Protein AF-A0A7W0Y615-F1 (afdb_monomer_lite)

Sequence (241 aa):
MALRLGGLGDLDPEAVPLPNGTEVTTRVDRLIDGTSEGELRLQGATGRVAKLEADRVEVVFLDGKRATYLRSEVTPRKLGVVRYAYRRAAAWEQLRPCVVIDTVVGSRAWGVSDVGSDEDRRGVFVLPTAWTTGLVDPPLDLNSLDGSQSYWEIGKAVRQALRADPNTLEMLFASPEVVDPMGAELIAMREGFLSQEIYGAFGRYALSQLDRLEHNQRLAEHRVTIIDWLRVDPSLELDAA

Radius of gyration: 22.17 Å; chains: 1; bounding box: 61×61×56 Å

pLDDT: mean 84.89, std 13.65, range [34.88, 98.56]

Structure (mmCIF, N/CA/C/O backbone):
data_AF-A0A7W0Y615-F1
#
_entry.id   AF-A0A7W0Y615-F1
#
loop_
_atom_site.group_PDB
_atom_site.id
_atom_site.type_symbol
_atom_site.label_atom_id
_atom_site.label_alt_id
_atom_site.label_comp_id
_atom_site.label_asym_id
_atom_site.label_entity_id
_atom_site.label_seq_id
_atom_site.pdbx_PDB_ins_code
_atom_site.Cartn_x
_atom_site.Cartn_y
_atom_site.Cartn_z
_atom_site.occupancy
_atom_site.B_iso_or_equiv
_atom_site.auth_seq_id
_atom_site.auth_comp_id
_atom_site.auth_asym_id
_atom_site.auth_atom_id
_atom_site.pdbx_PDB_model_num
ATOM 1 N N . MET A 1 1 ? 8.019 -39.290 -19.024 1.00 34.88 1 MET A N 1
ATOM 2 C CA . MET A 1 1 ? 7.018 -38.573 -19.842 1.00 34.88 1 MET A CA 1
ATOM 3 C C . MET A 1 1 ? 6.626 -37.322 -19.068 1.00 34.88 1 MET A C 1
ATOM 5 O O . MET A 1 1 ? 5.884 -37.412 -18.101 1.00 34.88 1 MET A O 1
ATOM 9 N N . ALA A 1 2 ? 7.285 -36.198 -19.360 1.00 35.53 2 ALA A N 1
ATOM 10 C CA . ALA A 1 2 ? 7.145 -34.971 -18.584 1.00 35.53 2 ALA A CA 1
ATOM 11 C C . ALA A 1 2 ? 5.774 -34.345 -18.858 1.00 35.53 2 ALA A C 1
ATOM 13 O O . ALA A 1 2 ? 5.538 -33.829 -19.949 1.00 35.53 2 ALA A O 1
ATOM 14 N N . LEU A 1 3 ? 4.885 -34.382 -17.867 1.00 41.12 3 LEU A N 1
ATOM 15 C CA . LEU A 1 3 ? 3.718 -33.508 -17.808 1.00 41.12 3 LEU A CA 1
ATOM 16 C C . LEU A 1 3 ? 4.225 -32.067 -17.663 1.00 41.12 3 LEU A C 1
ATOM 18 O O . LEU A 1 3 ? 4.279 -31.512 -16.568 1.00 41.12 3 LEU A O 1
ATOM 22 N N . ARG A 1 4 ? 4.629 -31.448 -18.778 1.00 43.62 4 ARG A N 1
ATOM 23 C CA . ARG A 1 4 ? 4.598 -29.992 -18.891 1.00 43.62 4 ARG A CA 1
ATOM 24 C C . ARG A 1 4 ? 3.121 -29.616 -18.905 1.00 43.62 4 ARG A C 1
ATOM 26 O O . ARG A 1 4 ? 2.514 -29.514 -19.964 1.00 43.62 4 ARG A O 1
ATOM 33 N N . LEU A 1 5 ? 2.536 -29.480 -17.717 1.00 44.62 5 LEU A N 1
ATOM 34 C CA . LEU A 1 5 ? 1.292 -28.746 -17.535 1.00 44.62 5 LEU A CA 1
ATOM 35 C C . LEU A 1 5 ? 1.556 -27.345 -18.089 1.00 44.62 5 LEU A C 1
ATOM 37 O O . LEU A 1 5 ? 2.258 -26.547 -17.467 1.00 44.62 5 LEU A O 1
ATOM 41 N N . GLY A 1 6 ? 1.079 -27.090 -19.306 1.00 45.03 6 GLY A N 1
ATOM 42 C CA . GLY A 1 6 ? 1.158 -25.805 -19.989 1.00 45.03 6 GLY A CA 1
ATOM 43 C C . GLY A 1 6 ? 0.269 -24.774 -19.304 1.00 45.03 6 GLY A C 1
ATOM 44 O O . GLY A 1 6 ? -0.661 -24.271 -19.913 1.00 45.03 6 GLY A O 1
ATOM 45 N N . GLY A 1 7 ? 0.527 -24.463 -18.033 1.00 43.38 7 GLY A N 1
ATOM 46 C CA . GLY A 1 7 ? -0.302 -23.570 -17.216 1.00 43.38 7 GLY A CA 1
ATOM 47 C C . GLY A 1 7 ? -0.199 -22.088 -17.596 1.00 43.38 7 GLY A C 1
ATOM 48 O O . GLY A 1 7 ? -0.279 -21.238 -16.709 1.00 43.38 7 GLY A O 1
ATOM 49 N N . LEU A 1 8 ? 0.113 -21.783 -18.859 1.00 51.69 8 LEU A N 1
ATOM 50 C CA . LEU A 1 8 ? 0.538 -20.466 -19.336 1.00 51.69 8 LEU A CA 1
ATOM 51 C C . LEU A 1 8 ? 0.172 -20.157 -20.799 1.00 51.69 8 LEU A C 1
ATOM 53 O O . LEU A 1 8 ? 0.541 -19.087 -21.264 1.00 51.69 8 LEU A O 1
ATOM 57 N N . GLY A 1 9 ? -0.535 -21.034 -21.521 1.00 51.69 9 GLY A N 1
ATOM 58 C CA . GLY A 1 9 ? -1.043 -20.687 -22.860 1.00 51.69 9 GLY A CA 1
ATOM 59 C C . GLY A 1 9 ? -2.120 -19.593 -22.836 1.00 51.69 9 GLY A C 1
ATOM 60 O O . GLY A 1 9 ? -2.323 -18.915 -23.835 1.00 51.69 9 GLY A O 1
ATOM 61 N N . ASP A 1 10 ? -2.757 -19.398 -21.677 1.00 55.66 10 ASP A N 1
ATOM 62 C CA . ASP A 1 10 ? -3.995 -18.621 -21.551 1.00 55.66 10 ASP A CA 1
ATOM 63 C C . ASP A 1 10 ? -3.781 -17.197 -21.004 1.00 55.66 10 ASP A C 1
ATOM 65 O O . ASP A 1 10 ? -4.729 -16.422 -20.904 1.00 55.66 10 ASP A O 1
ATOM 69 N N . LEU A 1 11 ? -2.553 -16.843 -20.600 1.00 53.88 11 LEU A N 1
ATOM 70 C CA . LEU A 1 11 ? -2.236 -15.506 -20.092 1.00 53.88 11 LEU A CA 1
ATOM 71 C C . LEU A 1 11 ? -1.574 -14.691 -21.194 1.00 53.88 11 LEU A C 1
ATOM 73 O O . LEU A 1 11 ? -0.386 -14.869 -21.455 1.00 53.88 11 LEU A O 1
ATOM 77 N N . ASP A 1 12 ? -2.338 -13.781 -21.791 1.00 65.62 12 ASP A N 1
ATOM 78 C CA . ASP A 1 12 ? -1.808 -12.786 -22.717 1.00 65.62 12 ASP A CA 1
ATOM 79 C C . ASP A 1 12 ? -0.866 -11.822 -21.963 1.00 65.62 12 ASP A C 1
ATOM 81 O O . ASP A 1 12 ? -1.323 -11.050 -21.108 1.00 65.62 12 ASP A O 1
ATOM 85 N N . PRO A 1 13 ? 0.452 -11.842 -22.243 1.00 61.41 13 PRO A N 1
ATOM 86 C CA . PRO A 1 13 ? 1.410 -10.945 -21.611 1.00 61.41 13 PRO A CA 1
ATOM 87 C C . PRO A 1 13 ? 1.148 -9.473 -21.923 1.00 61.41 13 PRO A C 1
ATOM 89 O O . PRO A 1 13 ? 1.678 -8.630 -21.203 1.00 61.41 13 PRO A O 1
ATOM 92 N N . GLU A 1 14 ? 0.379 -9.151 -22.966 1.00 65.06 14 GLU A N 1
ATOM 93 C CA . GLU A 1 14 ? 0.027 -7.788 -23.379 1.00 65.06 14 GLU A CA 1
ATOM 94 C C . GLU A 1 14 ? -1.204 -7.264 -22.621 1.00 65.06 14 GLU A C 1
ATOM 96 O O . GLU A 1 14 ? -1.271 -6.072 -22.321 1.00 65.06 14 GLU A O 1
ATOM 101 N N . ALA A 1 15 ? -2.098 -8.155 -22.179 1.00 64.50 15 ALA A N 1
ATOM 102 C CA . ALA A 1 15 ? -3.275 -7.822 -21.371 1.00 64.50 15 ALA A CA 1
ATOM 103 C C . ALA A 1 15 ? -2.965 -7.579 -19.880 1.00 64.50 15 ALA A C 1
ATOM 105 O O . ALA A 1 15 ? -3.837 -7.159 -19.118 1.00 64.50 15 ALA A O 1
ATOM 106 N N . VAL A 1 16 ? -1.739 -7.862 -19.422 1.00 68.00 16 VAL A N 1
ATOM 107 C CA . VAL A 1 16 ? -1.401 -7.718 -17.999 1.00 68.00 16 VAL A CA 1
ATOM 108 C C . VAL A 1 16 ? -1.143 -6.248 -17.645 1.00 68.00 16 VAL A C 1
ATOM 110 O O . VAL A 1 16 ? -0.289 -5.618 -18.268 1.00 68.00 16 VAL A O 1
ATOM 113 N N . PRO A 1 17 ? -1.804 -5.672 -16.632 1.00 73.44 17 PRO A N 1
ATOM 114 C CA . PRO A 1 17 ? -1.471 -4.326 -16.178 1.00 73.44 17 PRO A CA 1
ATOM 115 C C . PRO A 1 17 ? -0.030 -4.269 -15.661 1.00 73.44 17 PRO A C 1
ATOM 117 O O . PRO A 1 17 ? 0.480 -5.240 -15.098 1.00 73.44 17 PRO A O 1
ATOM 120 N N . LEU A 1 18 ? 0.636 -3.131 -15.856 1.00 80.06 18 LEU A N 1
ATOM 121 C CA . LEU A 1 18 ? 2.023 -2.923 -15.442 1.00 80.06 18 LEU A CA 1
ATOM 122 C C . LEU A 1 18 ? 2.080 -1.932 -14.275 1.00 80.06 18 LEU A C 1
ATOM 124 O O . LEU A 1 18 ? 2.090 -0.727 -14.515 1.00 80.06 18 LEU A O 1
ATOM 128 N N . PRO A 1 19 ? 2.113 -2.411 -13.017 1.00 74.50 19 PRO A N 1
ATOM 129 C CA . PRO A 1 19 ? 2.331 -1.553 -11.862 1.00 74.50 19 PRO A CA 1
ATOM 130 C C . PRO A 1 19 ? 3.570 -0.685 -11.983 1.00 74.50 19 PRO A C 1
ATOM 132 O O . PRO A 1 19 ? 4.580 -1.124 -12.545 1.00 74.50 19 PRO A O 1
ATOM 135 N N . ASN A 1 20 ? 3.519 0.503 -11.384 1.00 81.88 20 ASN A N 1
ATOM 136 C CA . ASN A 1 20 ? 4.705 1.332 -11.234 1.00 81.88 20 ASN A CA 1
ATOM 137 C C . ASN A 1 20 ? 5.809 0.519 -10.534 1.00 81.88 20 ASN A C 1
ATOM 139 O O . ASN A 1 20 ? 5.565 -0.239 -9.594 1.00 81.88 20 ASN A O 1
ATOM 143 N N . GLY A 1 21 ? 7.029 0.615 -11.054 1.00 77.19 21 GLY A N 1
ATOM 144 C CA . GLY A 1 21 ? 8.185 -0.178 -10.643 1.00 77.19 21 GLY A CA 1
ATOM 145 C C . GLY A 1 21 ? 8.335 -1.533 -11.346 1.00 77.19 21 GLY A C 1
ATOM 146 O O . GLY A 1 21 ? 9.381 -2.166 -11.185 1.00 77.19 21 GLY A O 1
ATOM 147 N N . THR A 1 22 ? 7.360 -1.982 -12.149 1.00 84.12 22 THR A N 1
ATOM 148 C CA . THR A 1 22 ? 7.465 -3.251 -12.893 1.00 84.12 22 THR A CA 1
ATOM 149 C C . THR A 1 22 ? 8.640 -3.203 -13.862 1.00 84.12 22 THR A C 1
ATOM 151 O O . THR A 1 22 ? 8.724 -2.312 -14.704 1.00 84.12 22 THR A O 1
ATOM 154 N N . GLU A 1 23 ? 9.545 -4.177 -13.762 1.00 88.50 23 GLU A N 1
ATOM 155 C CA . GLU A 1 23 ? 10.649 -4.317 -14.710 1.00 88.50 23 GLU A CA 1
ATOM 156 C C . GLU A 1 23 ? 10.145 -4.868 -16.042 1.00 88.50 23 GLU A C 1
ATOM 158 O O . GLU A 1 23 ? 9.530 -5.940 -16.093 1.00 88.50 23 GLU A O 1
ATOM 163 N N . VAL A 1 24 ? 10.445 -4.146 -17.117 1.00 91.00 24 VAL A N 1
ATOM 164 C CA . VAL A 1 24 ? 10.009 -4.453 -18.479 1.00 91.00 24 VAL A CA 1
ATOM 165 C C . VAL A 1 24 ? 11.180 -4.434 -19.452 1.00 91.00 24 VAL A C 1
ATOM 167 O O . VAL A 1 24 ? 12.185 -3.761 -19.228 1.00 91.00 24 VAL A O 1
ATOM 170 N N . THR A 1 25 ? 11.018 -5.160 -20.549 1.00 92.44 25 THR A N 1
ATOM 171 C CA . THR A 1 25 ? 11.902 -5.172 -21.710 1.00 92.44 25 THR A CA 1
ATOM 172 C C . THR A 1 25 ? 11.158 -4.578 -22.905 1.00 92.44 25 THR A C 1
ATOM 174 O O . THR A 1 25 ? 10.005 -4.941 -23.157 1.00 92.44 25 THR A O 1
ATOM 177 N N . THR A 1 26 ? 11.796 -3.658 -23.626 1.00 93.69 26 THR A N 1
ATOM 178 C CA . THR A 1 26 ? 11.243 -3.026 -24.831 1.00 93.69 26 THR A CA 1
ATOM 179 C C . THR A 1 26 ? 11.243 -4.014 -25.995 1.00 93.69 26 THR A C 1
ATOM 181 O O . THR A 1 26 ? 12.147 -4.838 -26.130 1.00 93.69 26 THR A O 1
ATOM 184 N N . ARG A 1 27 ? 10.219 -3.955 -26.846 1.00 92.06 27 ARG A N 1
ATOM 185 C CA . ARG A 1 27 ? 10.070 -4.820 -28.030 1.00 92.06 27 ARG A CA 1
ATOM 186 C C . ARG A 1 27 ? 10.316 -4.091 -29.345 1.00 92.06 27 ARG A C 1
ATOM 188 O O . ARG A 1 27 ? 10.311 -4.723 -30.391 1.00 92.06 27 ARG A O 1
ATOM 195 N N . VAL A 1 28 ? 10.470 -2.774 -29.287 1.00 92.56 28 VAL A N 1
ATOM 196 C CA . VAL A 1 28 ? 10.663 -1.900 -30.443 1.00 92.56 28 VAL A CA 1
ATOM 197 C C . VAL A 1 28 ? 11.705 -0.847 -30.110 1.00 92.56 28 VAL A C 1
ATOM 199 O O . VAL A 1 28 ? 11.925 -0.531 -28.935 1.00 92.56 28 VAL A O 1
ATOM 202 N N . ASP A 1 29 ? 12.308 -0.290 -31.151 1.00 92.50 29 ASP A N 1
ATOM 203 C CA . ASP A 1 29 ? 13.185 0.861 -31.016 1.00 92.50 29 ASP A CA 1
ATOM 204 C C . ASP A 1 29 ? 12.348 2.129 -30.754 1.00 92.50 29 ASP A C 1
ATOM 206 O O . ASP A 1 29 ? 11.267 2.307 -31.326 1.00 92.50 29 ASP A O 1
ATOM 210 N N . ARG A 1 30 ? 12.828 3.028 -29.890 1.00 91.44 30 ARG A N 1
ATOM 211 C CA . ARG A 1 30 ? 12.123 4.265 -29.516 1.00 91.44 30 ARG A CA 1
ATOM 212 C C . ARG A 1 30 ? 13.101 5.400 -29.269 1.00 91.44 30 ARG A C 1
ATOM 214 O O . ARG A 1 30 ? 14.115 5.215 -28.604 1.00 91.44 30 ARG A O 1
ATOM 221 N N . LEU A 1 31 ? 12.777 6.586 -29.769 1.00 87.25 31 LEU A N 1
ATOM 222 C CA . LEU A 1 31 ? 13.522 7.802 -29.454 1.00 87.25 31 LEU A CA 1
ATOM 223 C C . LEU A 1 31 ? 13.172 8.287 -28.041 1.00 87.25 31 LEU A C 1
ATOM 225 O O . LEU A 1 31 ? 12.010 8.244 -27.643 1.00 87.25 31 LEU A O 1
ATOM 229 N N . ILE A 1 32 ? 14.178 8.731 -27.291 1.00 83.94 32 ILE A N 1
ATOM 230 C CA . ILE A 1 32 ? 14.007 9.307 -25.953 1.00 83.94 32 ILE A CA 1
ATOM 231 C C . ILE A 1 32 ? 13.551 10.767 -26.065 1.00 83.94 32 ILE A C 1
ATOM 233 O O . ILE A 1 32 ? 14.188 11.575 -26.748 1.00 83.94 32 ILE A O 1
ATOM 237 N N . ASP A 1 33 ? 12.489 11.112 -25.333 1.00 68.19 33 ASP A N 1
ATOM 238 C CA . ASP A 1 33 ? 11.940 12.468 -25.278 1.00 68.19 33 ASP A CA 1
ATOM 239 C C . ASP A 1 33 ? 12.944 13.455 -24.638 1.00 68.19 33 ASP A C 1
ATOM 241 O O . ASP A 1 33 ? 13.555 13.168 -23.608 1.00 68.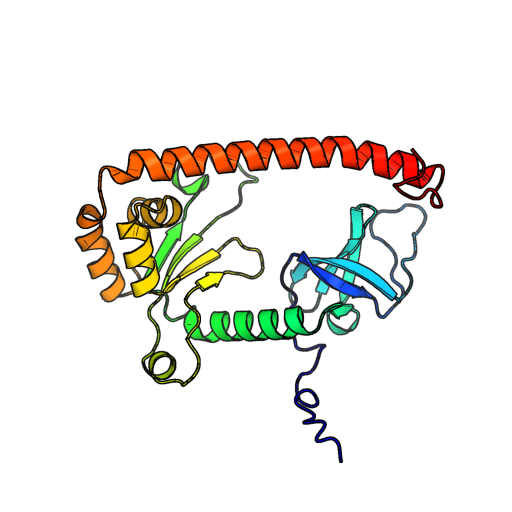19 33 ASP A O 1
ATOM 245 N N . GLY A 1 34 ? 13.114 14.641 -25.238 1.00 61.69 34 GLY A N 1
ATOM 246 C CA . GLY A 1 34 ? 13.899 15.745 -24.658 1.00 61.69 34 GLY A CA 1
ATOM 247 C C . GLY A 1 34 ? 15.409 15.754 -24.945 1.00 61.69 34 GLY A C 1
ATOM 248 O O . GLY A 1 34 ? 16.120 16.573 -24.366 1.00 61.69 34 GLY A O 1
ATOM 249 N N . THR A 1 35 ? 15.916 14.902 -25.842 1.00 57.34 35 THR A N 1
ATOM 250 C CA . THR A 1 35 ? 17.316 14.970 -26.306 1.00 57.34 35 THR A CA 1
ATOM 251 C C . THR A 1 35 ? 17.421 15.704 -27.645 1.00 57.34 35 THR A C 1
ATOM 253 O O . THR A 1 35 ? 16.767 15.336 -28.617 1.00 57.34 35 THR A O 1
ATOM 256 N N . SER A 1 36 ? 18.269 16.736 -27.718 1.00 51.81 36 SER A N 1
ATOM 257 C CA . SER A 1 36 ? 18.511 17.534 -28.935 1.00 51.81 36 SER A CA 1
ATOM 258 C C . SER A 1 36 ? 19.085 16.718 -30.105 1.00 51.81 36 SER A C 1
ATOM 260 O O . SER A 1 36 ? 19.036 17.172 -31.243 1.00 51.81 36 SER A O 1
ATOM 262 N N . GLU A 1 37 ? 19.617 15.523 -29.827 1.00 57.69 37 GLU A N 1
ATOM 263 C CA . GLU A 1 37 ? 20.232 14.611 -30.803 1.00 57.69 37 GLU A CA 1
ATOM 264 C C . GLU A 1 37 ? 19.427 13.324 -31.063 1.00 57.69 37 GLU A C 1
ATOM 266 O O . GLU A 1 37 ? 19.885 12.472 -31.817 1.00 57.69 37 GLU A O 1
ATOM 271 N N . GLY A 1 38 ? 18.216 13.172 -30.509 1.00 61.72 38 GLY A N 1
ATOM 272 C CA . GLY A 1 38 ? 17.361 12.015 -30.804 1.00 61.72 38 GLY A CA 1
ATOM 273 C C . GLY A 1 38 ? 18.018 10.688 -30.422 1.00 61.72 38 GLY A C 1
ATOM 274 O O . GLY A 1 38 ? 18.320 9.851 -31.271 1.00 61.72 38 GLY A O 1
ATOM 275 N N . GLU A 1 39 ? 18.254 10.483 -29.130 1.00 80.19 39 GLU A N 1
ATOM 276 C CA . GLU A 1 39 ? 18.872 9.250 -28.659 1.00 80.19 39 GLU A CA 1
ATOM 277 C C . GLU A 1 39 ? 17.913 8.060 -28.798 1.00 80.19 39 GLU A C 1
ATOM 279 O O . GLU A 1 39 ? 16.844 8.017 -28.185 1.00 80.19 39 GLU A O 1
ATOM 284 N N . LEU A 1 40 ? 18.310 7.069 -29.596 1.00 85.00 40 LEU A N 1
ATOM 285 C CA . LEU A 1 40 ? 17.535 5.852 -29.816 1.00 85.00 40 LEU A CA 1
ATOM 286 C C . LEU A 1 40 ? 17.763 4.856 -28.668 1.00 85.00 40 LEU A C 1
ATOM 288 O O . LEU A 1 40 ? 18.902 4.555 -28.298 1.00 85.00 40 LEU A O 1
ATOM 292 N N . ARG A 1 41 ? 16.685 4.317 -28.097 1.00 89.38 41 ARG A N 1
ATOM 293 C CA . ARG A 1 41 ? 16.702 3.060 -27.340 1.00 89.38 41 ARG A CA 1
ATOM 294 C C . ARG A 1 41 ? 16.322 1.926 -28.262 1.00 89.38 41 ARG A C 1
ATOM 296 O O . ARG A 1 41 ? 15.272 1.974 -28.886 1.00 89.38 41 ARG A O 1
ATOM 303 N N . LEU A 1 42 ? 17.179 0.916 -28.313 1.00 89.38 42 LEU A N 1
ATOM 304 C CA . LEU A 1 42 ? 16.939 -0.287 -29.094 1.00 89.38 42 LEU A CA 1
ATOM 305 C C . LEU A 1 42 ? 15.944 -1.213 -28.385 1.00 89.38 42 LEU A C 1
ATOM 307 O O . LEU A 1 42 ? 15.829 -1.211 -27.151 1.00 89.38 42 LEU A O 1
ATOM 311 N N . GLN A 1 43 ? 15.267 -2.047 -29.165 1.00 91.19 43 GLN A N 1
ATOM 312 C CA . GLN A 1 43 ? 14.532 -3.198 -28.660 1.00 91.19 43 GLN A CA 1
ATOM 313 C C . GLN A 1 43 ? 15.445 -4.095 -27.808 1.00 91.19 43 GLN A C 1
ATOM 315 O O . GLN A 1 43 ? 16.642 -4.238 -28.067 1.00 91.19 43 GLN A O 1
ATOM 320 N N . GLY A 1 44 ? 14.882 -4.705 -26.770 1.00 88.62 44 GLY A N 1
ATOM 321 C CA . GLY A 1 44 ? 15.627 -5.479 -25.778 1.00 88.62 44 GLY A CA 1
ATOM 322 C C . GLY A 1 44 ? 16.175 -4.644 -24.616 1.00 88.62 44 GLY A C 1
ATOM 323 O O . GLY A 1 44 ? 16.665 -5.216 -23.639 1.00 88.62 44 GLY A O 1
ATOM 324 N N . ALA A 1 45 ? 16.056 -3.312 -24.658 1.00 89.44 45 ALA A N 1
ATOM 325 C CA . ALA A 1 45 ? 16.406 -2.461 -23.527 1.00 89.44 45 ALA A CA 1
ATOM 326 C C . ALA A 1 45 ? 15.514 -2.772 -22.316 1.00 89.44 45 ALA A C 1
ATOM 328 O O . ALA A 1 45 ? 14.325 -3.056 -22.448 1.00 89.44 45 ALA A O 1
ATOM 329 N N . THR A 1 46 ? 16.090 -2.717 -21.115 1.00 91.44 46 THR A N 1
ATOM 330 C CA . THR A 1 46 ? 15.364 -2.974 -19.864 1.00 91.44 46 THR A CA 1
ATOM 331 C C . THR A 1 46 ? 15.157 -1.676 -19.096 1.00 91.44 46 THR A C 1
ATOM 333 O O . THR A 1 46 ? 16.074 -0.864 -18.982 1.00 91.44 46 THR A O 1
ATOM 336 N N . GLY A 1 47 ? 13.967 -1.502 -18.531 1.00 90.75 47 GLY A N 1
ATOM 337 C CA . GLY A 1 47 ? 13.626 -0.362 -17.687 1.00 90.75 47 GLY A CA 1
ATOM 338 C C . GLY A 1 47 ? 12.549 -0.711 -16.667 1.00 90.75 47 GLY A C 1
ATOM 339 O O . GLY A 1 47 ? 12.151 -1.872 -16.527 1.00 90.75 47 GLY A O 1
ATOM 340 N N . ARG A 1 48 ? 12.084 0.298 -15.934 1.00 90.56 48 ARG A N 1
ATOM 341 C CA . ARG A 1 48 ? 10.968 0.182 -14.990 1.00 90.56 48 ARG A CA 1
ATOM 342 C C . ARG A 1 48 ? 9.816 1.062 -15.431 1.00 90.56 48 ARG A C 1
ATOM 344 O O . ARG A 1 48 ? 10.036 2.199 -15.842 1.00 90.56 48 ARG A O 1
ATOM 351 N N . VAL A 1 49 ? 8.598 0.547 -15.309 1.00 89.44 49 VAL A N 1
ATOM 352 C CA . VAL A 1 49 ? 7.391 1.348 -15.527 1.00 89.44 49 VAL A CA 1
ATOM 353 C C . VAL A 1 49 ? 7.338 2.449 -14.482 1.00 89.44 49 VAL A C 1
ATOM 355 O O . VAL A 1 49 ? 7.392 2.177 -13.286 1.00 89.44 49 VAL A O 1
ATOM 358 N N . ALA A 1 50 ? 7.268 3.689 -14.933 1.00 86.38 50 ALA A N 1
ATOM 359 C CA . ALA A 1 50 ? 7.135 4.853 -14.073 1.00 86.38 50 ALA A CA 1
ATOM 360 C C . ALA A 1 50 ? 5.703 5.381 -14.050 1.00 86.38 50 ALA A C 1
ATOM 362 O O . ALA A 1 50 ? 5.279 5.935 -13.039 1.00 86.38 50 ALA A O 1
ATOM 363 N N . LYS A 1 51 ? 4.974 5.193 -15.153 1.00 84.94 51 LYS A N 1
ATOM 364 C CA . LYS A 1 51 ? 3.572 5.570 -15.284 1.00 84.94 51 LYS A CA 1
ATOM 365 C C . LYS A 1 51 ? 2.879 4.677 -16.309 1.00 84.94 51 LYS A C 1
ATOM 367 O O . LYS A 1 51 ? 3.499 4.265 -17.290 1.00 84.94 51 LYS A O 1
ATOM 372 N N . LEU A 1 52 ? 1.595 4.412 -16.094 1.00 85.00 52 LEU A N 1
ATOM 373 C CA . LEU A 1 52 ? 0.709 3.749 -17.048 1.00 85.00 52 LEU A CA 1
ATOM 374 C C . LEU A 1 52 ? -0.549 4.606 -17.224 1.00 85.00 52 LEU A C 1
ATOM 376 O O . LEU A 1 52 ? -1.279 4.823 -16.260 1.00 85.00 52 LEU A O 1
ATOM 380 N N . GLU A 1 53 ? -0.801 5.072 -18.444 1.00 83.81 53 GLU A N 1
ATOM 381 C CA . GLU A 1 53 ? -1.994 5.837 -18.817 1.00 83.81 53 GLU A CA 1
ATOM 382 C C . GLU A 1 53 ? -2.661 5.180 -20.025 1.00 83.81 53 GLU A C 1
ATOM 384 O O . GLU A 1 53 ? -2.131 5.231 -21.133 1.00 83.81 53 GLU A O 1
ATOM 389 N N . ALA A 1 54 ? -3.828 4.565 -19.818 1.00 82.69 54 ALA A N 1
ATOM 390 C CA . ALA A 1 54 ? -4.525 3.784 -20.843 1.00 82.69 54 ALA A CA 1
ATOM 391 C C . ALA A 1 54 ? -3.604 2.730 -21.497 1.00 82.69 54 ALA A C 1
ATOM 393 O O . ALA A 1 54 ? -3.237 1.749 -20.850 1.00 82.69 54 ALA A O 1
ATOM 394 N N . ASP A 1 55 ? -3.226 2.925 -22.762 1.00 86.62 55 ASP A N 1
ATOM 395 C CA . ASP A 1 55 ? -2.331 2.052 -23.522 1.00 86.62 55 ASP A CA 1
ATOM 396 C C . ASP A 1 55 ? -0.878 2.548 -23.562 1.00 86.62 55 ASP A C 1
ATOM 398 O O . ASP A 1 55 ? -0.045 1.913 -24.206 1.00 86.62 55 ASP A O 1
ATOM 402 N N . ARG A 1 56 ? -0.543 3.647 -22.876 1.00 91.25 56 ARG A N 1
ATOM 403 C CA . ARG A 1 56 ? 0.799 4.241 -22.857 1.00 91.25 56 ARG A CA 1
ATOM 404 C C . ARG A 1 56 ? 1.532 3.921 -21.565 1.00 91.25 56 ARG A C 1
ATOM 406 O O . ARG A 1 56 ? 1.048 4.178 -20.466 1.00 91.25 56 ARG A O 1
ATOM 413 N N . VAL A 1 57 ? 2.736 3.388 -21.715 1.00 90.94 57 VAL A N 1
ATOM 414 C CA . VAL A 1 57 ? 3.643 3.017 -20.634 1.00 90.94 57 VAL A CA 1
ATOM 415 C C . VAL A 1 57 ? 4.847 3.938 -20.689 1.00 90.94 57 VAL A C 1
ATOM 417 O O . VAL A 1 57 ? 5.624 3.908 -21.644 1.00 90.94 57 VAL A O 1
ATOM 420 N N . GLU A 1 58 ? 5.036 4.731 -19.649 1.00 93.06 58 GLU A N 1
ATOM 421 C CA . GLU A 1 58 ? 6.262 5.492 -19.479 1.00 93.06 58 GLU A CA 1
ATOM 422 C C . GLU A 1 58 ? 7.308 4.608 -18.798 1.00 93.06 58 GLU A C 1
ATOM 424 O O . GLU A 1 58 ? 7.088 4.092 -17.697 1.00 93.06 58 GLU A O 1
ATOM 429 N N . VAL A 1 59 ? 8.451 4.422 -19.453 1.00 92.69 59 VAL A N 1
ATOM 430 C CA . VAL A 1 59 ? 9.543 3.578 -18.962 1.00 92.69 59 VAL A CA 1
ATOM 431 C C . VAL A 1 59 ? 10.733 4.453 -18.595 1.00 92.69 59 VAL A C 1
ATOM 433 O O . VAL A 1 59 ? 11.230 5.205 -19.431 1.00 92.69 59 VAL A O 1
ATOM 436 N N . VAL A 1 60 ? 11.209 4.325 -17.355 1.00 92.00 60 VAL A N 1
ATOM 437 C CA . VAL A 1 60 ? 12.481 4.898 -16.896 1.00 92.00 60 VAL A CA 1
ATOM 438 C C . VAL A 1 60 ? 13.580 3.851 -17.062 1.00 92.00 60 VAL A C 1
ATOM 440 O O . VAL A 1 60 ? 13.477 2.736 -16.538 1.00 92.00 60 VAL A O 1
ATOM 443 N N . PHE A 1 61 ? 14.639 4.216 -17.776 1.00 89.50 61 PHE A N 1
ATOM 444 C CA . PHE A 1 61 ? 15.823 3.386 -17.986 1.00 89.50 61 PHE A CA 1
ATOM 445 C C . PHE A 1 61 ? 16.859 3.583 -16.869 1.00 89.50 61 PHE A C 1
ATOM 447 O O . PHE A 1 61 ? 16.734 4.466 -16.019 1.00 89.50 61 PHE A O 1
ATOM 454 N N . LEU A 1 62 ? 17.890 2.732 -16.846 1.00 82.81 62 LEU A N 1
ATOM 455 C CA . LEU A 1 62 ? 18.941 2.758 -15.816 1.00 82.81 62 LEU A CA 1
ATOM 456 C C . LEU A 1 62 ? 19.704 4.092 -15.767 1.00 82.81 62 LEU A C 1
ATOM 458 O O . LEU A 1 62 ? 20.068 4.551 -14.687 1.00 82.81 62 LEU A O 1
ATOM 462 N N . ASP A 1 63 ? 19.876 4.742 -16.917 1.00 79.69 63 ASP A N 1
ATOM 463 C CA . ASP A 1 63 ? 20.484 6.071 -17.050 1.00 79.69 63 ASP A CA 1
ATOM 464 C C . ASP A 1 63 ? 19.553 7.217 -16.602 1.00 79.69 63 ASP A C 1
ATOM 466 O O . ASP A 1 63 ? 19.918 8.388 -16.671 1.00 79.69 63 ASP A O 1
ATOM 470 N N . GLY A 1 64 ? 18.348 6.895 -16.119 1.00 81.69 64 GLY A N 1
ATOM 471 C CA . GLY A 1 64 ? 17.343 7.849 -15.661 1.00 81.69 64 GLY A CA 1
ATOM 472 C C . GLY A 1 64 ? 16.511 8.483 -16.773 1.00 81.69 64 GLY A C 1
ATOM 473 O O . GLY A 1 64 ? 15.563 9.205 -16.456 1.00 81.69 64 GLY A O 1
ATOM 474 N N . LYS A 1 65 ? 16.812 8.205 -18.046 1.00 86.00 65 LYS A N 1
ATOM 475 C CA . LYS A 1 65 ? 16.036 8.733 -19.170 1.00 86.00 65 LYS A CA 1
ATOM 476 C C . LYS A 1 65 ? 14.689 8.034 -19.274 1.00 86.00 65 LYS A C 1
ATOM 478 O O . LYS A 1 65 ? 14.505 6.915 -18.788 1.00 86.00 65 LYS A O 1
ATOM 483 N N . ARG A 1 66 ? 13.738 8.716 -19.907 1.00 90.44 66 ARG A N 1
ATOM 484 C CA . ARG A 1 66 ? 12.341 8.292 -20.000 1.00 90.44 66 ARG A CA 1
ATOM 485 C C . ARG A 1 66 ? 11.934 8.201 -21.457 1.00 90.44 66 ARG A C 1
ATOM 487 O O . ARG A 1 66 ? 12.310 9.053 -22.254 1.00 90.44 66 ARG A O 1
ATOM 494 N N . ALA A 1 67 ? 11.172 7.176 -21.800 1.00 92.19 67 ALA A N 1
ATOM 495 C CA . ALA A 1 67 ? 10.493 7.133 -23.084 1.00 92.19 67 ALA A CA 1
ATOM 496 C C . ALA A 1 67 ? 9.116 6.499 -22.927 1.00 92.19 67 ALA A C 1
ATOM 498 O O . ALA A 1 67 ? 8.910 5.609 -22.093 1.00 92.19 67 ALA A O 1
ATOM 499 N N . THR A 1 68 ? 8.1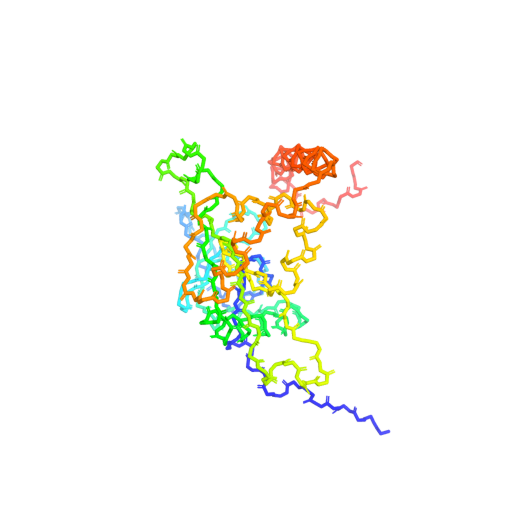89 6.962 -23.756 1.00 93.44 68 THR A N 1
ATOM 500 C CA . THR A 1 68 ? 6.825 6.445 -23.794 1.00 93.44 68 THR A CA 1
ATOM 501 C C . THR A 1 68 ? 6.715 5.338 -24.838 1.00 93.44 68 THR A C 1
ATOM 503 O O . THR A 1 68 ? 7.094 5.513 -25.997 1.00 93.44 68 THR A O 1
ATOM 506 N N . TYR A 1 69 ? 6.170 4.199 -24.426 1.00 93.12 69 TYR A N 1
ATOM 507 C CA . TYR A 1 69 ? 5.866 3.046 -25.271 1.00 93.12 69 TYR A CA 1
ATOM 508 C C . TYR A 1 69 ? 4.368 2.766 -25.246 1.00 93.12 69 TYR A C 1
ATOM 510 O O . TYR A 1 69 ? 3.671 3.160 -24.312 1.00 93.12 69 TYR A O 1
ATOM 518 N N . LEU A 1 70 ? 3.869 2.049 -26.243 1.00 91.88 70 LEU A N 1
ATOM 519 C CA . LEU A 1 70 ? 2.572 1.394 -26.142 1.00 91.88 70 LEU A CA 1
ATOM 520 C C . LEU A 1 70 ? 2.681 0.169 -25.231 1.00 91.88 70 LEU A C 1
ATOM 522 O O . LEU A 1 70 ? 3.737 -0.456 -25.106 1.00 91.88 70 LEU A O 1
ATOM 526 N N . ARG A 1 71 ? 1.564 -0.234 -24.627 1.00 88.69 71 ARG A N 1
ATOM 527 C CA . ARG A 1 71 ? 1.499 -1.418 -23.773 1.00 88.69 71 ARG A CA 1
ATOM 528 C C . ARG A 1 71 ? 1.951 -2.670 -24.520 1.00 88.69 71 ARG A C 1
ATOM 530 O O . ARG A 1 71 ? 2.678 -3.471 -23.940 1.00 88.69 71 ARG A O 1
ATOM 537 N N . SER A 1 72 ? 1.587 -2.813 -25.791 1.00 89.50 72 SER A N 1
ATOM 538 C CA . SER A 1 72 ? 2.002 -3.928 -26.656 1.00 89.50 72 SER A CA 1
ATOM 539 C C . SER A 1 72 ? 3.503 -3.933 -26.983 1.00 89.50 72 SER A C 1
ATOM 541 O O . SER A 1 72 ? 4.057 -4.961 -27.368 1.00 89.50 72 SER A O 1
ATOM 543 N N . GLU A 1 73 ? 4.203 -2.816 -26.785 1.00 92.12 73 GLU A N 1
ATOM 544 C CA . GLU A 1 73 ? 5.619 -2.650 -27.132 1.00 92.12 73 GLU A CA 1
ATOM 545 C C . GLU A 1 73 ? 6.573 -2.956 -25.972 1.00 92.12 73 GLU A C 1
ATOM 547 O O . GLU A 1 73 ? 7.791 -2.842 -26.120 1.00 92.12 73 GLU A O 1
ATOM 552 N N . VAL A 1 74 ? 6.049 -3.362 -24.817 1.00 90.62 74 VAL A N 1
ATOM 553 C CA . VAL A 1 74 ? 6.842 -3.726 -23.640 1.00 90.62 74 VAL A CA 1
ATOM 554 C C . VAL A 1 74 ? 6.382 -5.062 -23.067 1.00 90.62 74 VAL A C 1
ATOM 556 O O . VAL A 1 74 ? 5.197 -5.388 -23.048 1.00 90.62 74 VAL A O 1
ATOM 559 N N . THR A 1 75 ? 7.333 -5.859 -22.584 1.00 88.38 75 THR A N 1
ATOM 560 C CA . THR A 1 75 ? 7.052 -7.150 -21.936 1.00 88.38 75 THR A CA 1
ATOM 561 C C . THR A 1 75 ? 7.633 -7.173 -20.529 1.00 88.38 75 THR A C 1
ATOM 563 O O . THR A 1 75 ? 8.788 -6.794 -20.354 1.00 88.38 75 THR A O 1
ATOM 566 N N . PRO A 1 76 ? 6.899 -7.642 -19.512 1.00 86.19 76 PRO A N 1
ATOM 567 C CA . PRO A 1 76 ? 7.464 -7.841 -18.181 1.00 86.19 76 PRO A CA 1
ATOM 568 C C . PRO A 1 76 ? 8.645 -8.821 -18.167 1.00 86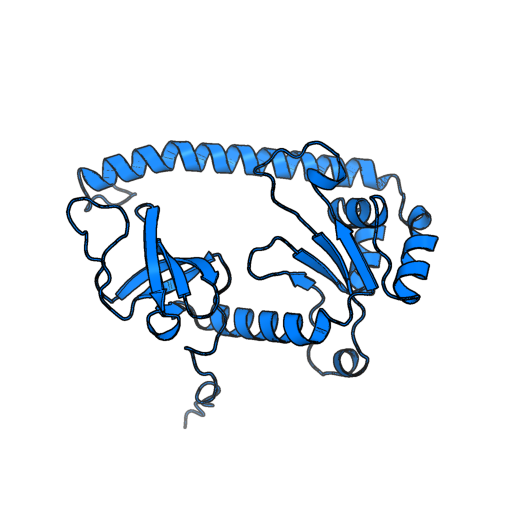.19 76 PRO A C 1
ATOM 570 O O . PRO A 1 76 ? 8.579 -9.897 -18.760 1.00 86.19 76 PRO A O 1
ATOM 573 N N . ARG A 1 77 ? 9.696 -8.507 -17.402 1.00 84.19 77 ARG A N 1
ATOM 574 C CA . ARG A 1 77 ? 10.929 -9.317 -17.345 1.00 84.19 77 ARG A CA 1
ATOM 575 C C . ARG A 1 77 ? 10.787 -10.609 -16.525 1.00 84.19 77 ARG A C 1
ATOM 577 O O . ARG A 1 77 ? 11.505 -11.577 -16.759 1.00 84.19 77 ARG A O 1
ATOM 584 N N . LYS A 1 78 ? 9.896 -10.633 -15.524 1.00 77.31 78 LYS A N 1
ATOM 585 C CA . LYS A 1 78 ? 9.717 -11.764 -14.589 1.00 77.31 78 LYS A CA 1
ATOM 586 C C . LYS A 1 78 ? 8.266 -12.235 -14.548 1.00 77.31 78 LYS A C 1
ATOM 588 O O . LYS A 1 78 ? 7.397 -11.524 -14.056 1.00 77.31 78 LYS A O 1
ATOM 593 N N . LEU A 1 79 ? 8.019 -13.484 -14.940 1.00 66.38 79 LEU A N 1
ATOM 594 C CA . LEU A 1 79 ? 6.672 -14.067 -15.018 1.00 66.38 79 LEU A CA 1
ATOM 595 C C . LEU A 1 79 ? 5.916 -14.108 -13.673 1.00 66.38 79 LEU A C 1
ATOM 597 O O . LEU A 1 79 ? 4.697 -13.953 -13.634 1.00 66.38 79 LEU A O 1
ATOM 601 N N . GLY A 1 80 ? 6.622 -14.286 -12.552 1.00 69.19 80 GLY A N 1
ATOM 602 C CA . GLY A 1 80 ? 6.005 -14.227 -11.220 1.00 69.19 80 GLY A CA 1
ATOM 603 C C . GLY A 1 80 ? 5.413 -12.850 -10.900 1.00 69.19 80 GLY A C 1
ATOM 604 O O . GLY A 1 80 ? 4.331 -12.764 -10.324 1.00 69.19 80 GLY A O 1
ATOM 605 N N . VAL A 1 81 ? 6.076 -11.781 -11.356 1.00 68.19 81 VAL A N 1
ATOM 606 C CA . VAL A 1 81 ? 5.616 -10.392 -11.196 1.00 68.19 81 VAL A CA 1
ATOM 607 C C . VAL A 1 81 ? 4.364 -10.146 -12.038 1.00 68.19 81 VAL A C 1
ATOM 609 O O . VAL A 1 81 ? 3.429 -9.515 -11.563 1.00 68.19 81 VAL A O 1
ATOM 612 N N . VAL A 1 82 ? 4.294 -10.736 -13.235 1.00 66.94 82 VAL A N 1
ATOM 613 C CA . VAL A 1 82 ? 3.119 -10.686 -14.126 1.00 66.94 82 VAL A CA 1
ATOM 614 C C . VAL A 1 82 ? 1.890 -11.299 -13.469 1.00 66.94 82 VAL A C 1
ATOM 616 O O . VAL A 1 82 ? 0.837 -10.672 -13.396 1.00 66.94 82 VAL A O 1
ATOM 619 N N . ARG A 1 83 ? 2.022 -12.523 -12.947 1.00 69.12 83 ARG A N 1
ATOM 620 C CA . ARG A 1 83 ? 0.911 -13.223 -12.284 1.00 69.12 83 ARG A CA 1
ATOM 621 C C . ARG A 1 83 ? 0.430 -12.479 -11.043 1.00 69.12 83 ARG A C 1
ATOM 623 O O . ARG A 1 83 ? -0.772 -12.422 -10.797 1.00 69.12 83 ARG A O 1
ATOM 630 N N . TYR A 1 84 ? 1.360 -11.918 -10.274 1.00 76.12 84 TYR A N 1
ATOM 631 C CA . TYR A 1 84 ? 1.031 -11.093 -9.119 1.00 76.12 84 TYR A CA 1
ATOM 632 C C . TYR A 1 84 ? 0.288 -9.814 -9.530 1.00 76.12 84 TYR A C 1
ATOM 634 O O . TYR A 1 84 ? -0.782 -9.542 -8.992 1.00 76.12 84 TYR A O 1
ATOM 642 N N . ALA A 1 85 ? 0.801 -9.079 -10.523 1.00 74.31 85 ALA A N 1
ATOM 643 C CA . ALA A 1 85 ? 0.180 -7.861 -11.039 1.00 74.31 85 ALA A CA 1
ATOM 644 C C . ALA A 1 85 ? -1.236 -8.116 -11.576 1.00 74.31 85 ALA A C 1
ATOM 646 O O . ALA A 1 85 ? -2.159 -7.382 -11.231 1.00 74.31 85 ALA A O 1
ATOM 647 N N . TYR A 1 86 ? -1.427 -9.198 -12.338 1.00 75.12 86 TYR A N 1
ATOM 648 C CA . TYR A 1 86 ? -2.739 -9.595 -12.849 1.00 75.12 86 TYR A CA 1
ATOM 649 C C . TYR A 1 86 ? -3.733 -9.888 -11.720 1.00 75.12 86 TYR A C 1
ATOM 651 O O . TYR A 1 86 ? -4.828 -9.334 -11.701 1.00 75.12 86 TYR A O 1
ATOM 659 N N . ARG A 1 87 ? -3.347 -10.716 -10.737 1.00 79.19 87 ARG A N 1
ATOM 660 C CA . ARG A 1 87 ? -4.217 -11.032 -9.590 1.00 79.19 87 ARG A CA 1
ATOM 661 C C . ARG A 1 87 ? -4.559 -9.795 -8.773 1.00 79.19 87 ARG A C 1
ATOM 663 O O . ARG A 1 87 ? -5.702 -9.642 -8.364 1.00 79.19 87 ARG A O 1
ATOM 670 N N . ARG A 1 88 ? -3.579 -8.919 -8.549 1.00 84.31 88 ARG A N 1
ATOM 671 C CA . ARG A 1 88 ? -3.775 -7.662 -7.827 1.00 84.31 88 ARG A CA 1
ATOM 672 C C . ARG A 1 88 ? -4.755 -6.747 -8.554 1.00 84.31 88 ARG A C 1
ATOM 674 O O . ARG A 1 88 ? -5.639 -6.205 -7.908 1.00 84.31 88 ARG A O 1
ATOM 681 N N . ALA A 1 89 ? -4.614 -6.586 -9.867 1.00 82.25 89 ALA A N 1
ATOM 682 C CA . ALA A 1 89 ? -5.533 -5.768 -10.647 1.00 82.25 89 ALA A CA 1
ATOM 683 C C . ALA A 1 89 ? -6.943 -6.370 -10.680 1.00 82.25 89 ALA A C 1
ATOM 685 O O . ALA A 1 89 ? -7.910 -5.659 -10.448 1.00 82.25 89 ALA A O 1
ATOM 686 N N . ALA A 1 90 ? -7.066 -7.687 -10.865 1.00 83.00 90 ALA A N 1
ATOM 687 C CA . ALA A 1 90 ? -8.359 -8.363 -10.793 1.00 83.00 90 ALA A CA 1
ATOM 688 C C . ALA A 1 90 ? -9.022 -8.201 -9.413 1.00 83.00 90 ALA A C 1
ATOM 690 O O . ALA A 1 90 ? -10.225 -7.963 -9.336 1.00 83.00 90 ALA A O 1
ATOM 691 N N . ALA A 1 91 ? -8.243 -8.299 -8.330 1.00 89.25 91 ALA A N 1
ATOM 692 C CA . ALA A 1 91 ? -8.718 -8.038 -6.974 1.00 89.25 91 ALA A CA 1
ATOM 693 C C . ALA A 1 91 ? -9.154 -6.579 -6.794 1.00 89.25 91 ALA A C 1
ATOM 695 O O . ALA A 1 91 ? -10.212 -6.338 -6.227 1.00 89.25 91 ALA A O 1
ATOM 696 N N . TRP A 1 92 ? -8.371 -5.621 -7.297 1.00 91.44 92 TRP A N 1
ATOM 697 C CA . TRP A 1 92 ? -8.714 -4.200 -7.265 1.00 91.44 92 TRP A CA 1
ATOM 698 C C . TRP A 1 92 ? -10.061 -3.933 -7.940 1.00 91.44 92 TRP A C 1
ATOM 700 O O . TRP A 1 92 ? -10.962 -3.408 -7.294 1.00 91.44 92 TRP A O 1
ATOM 710 N N . GLU A 1 93 ? -10.231 -4.370 -9.189 1.00 88.31 93 GLU A N 1
ATOM 711 C CA . GLU A 1 93 ? -11.473 -4.169 -9.947 1.00 88.31 93 GLU A CA 1
ATOM 712 C C . GLU A 1 93 ? -12.693 -4.791 -9.253 1.00 88.31 93 GLU A C 1
ATOM 714 O O . GLU A 1 93 ? -13.767 -4.195 -9.218 1.00 88.31 93 GLU A O 1
ATOM 719 N N . GLN A 1 94 ? -12.537 -5.980 -8.664 1.00 91.25 94 GLN A N 1
ATOM 720 C CA . GLN A 1 94 ? -13.657 -6.697 -8.050 1.00 91.25 94 GLN A CA 1
ATOM 721 C C . GLN A 1 94 ? -13.988 -6.234 -6.627 1.00 91.25 94 GLN A C 1
ATOM 723 O O . GLN A 1 94 ? -15.143 -6.337 -6.221 1.00 91.25 94 GLN A O 1
ATOM 728 N N . LEU A 1 95 ? -13.003 -5.758 -5.859 1.00 95.50 95 LEU A N 1
ATOM 729 C CA . LEU A 1 95 ? -13.159 -5.485 -4.424 1.00 95.50 95 LEU A CA 1
ATOM 730 C C . LEU A 1 95 ? -13.127 -3.996 -4.068 1.00 95.50 95 LEU A C 1
ATOM 732 O O . LEU A 1 95 ? -13.592 -3.634 -2.989 1.00 95.50 95 LEU A O 1
ATOM 736 N N . ARG A 1 96 ? -12.649 -3.107 -4.952 1.00 95.25 96 ARG A N 1
ATOM 737 C CA . ARG A 1 96 ? -12.741 -1.650 -4.736 1.00 95.25 96 ARG A CA 1
ATOM 738 C C . ARG A 1 96 ? -14.186 -1.162 -4.532 1.00 95.25 96 ARG A C 1
ATOM 740 O O . ARG A 1 96 ? -14.364 -0.288 -3.681 1.00 95.25 96 ARG A O 1
ATOM 747 N N . PRO A 1 97 ? -15.213 -1.714 -5.215 1.00 95.56 97 PRO A N 1
ATOM 748 C CA . PRO A 1 97 ? -16.612 -1.386 -4.929 1.00 95.56 97 PRO A CA 1
ATOM 749 C C . PRO A 1 97 ? -17.095 -1.837 -3.543 1.00 95.56 97 PRO A C 1
ATOM 751 O O . PRO A 1 97 ? -18.147 -1.398 -3.100 1.00 95.56 97 PRO A O 1
ATOM 754 N N . CYS A 1 98 ? -16.348 -2.710 -2.859 1.00 97.00 98 CYS A N 1
ATOM 755 C CA . CYS A 1 98 ? -16.664 -3.207 -1.518 1.00 97.00 98 CYS A CA 1
ATOM 756 C C . CYS A 1 98 ? -15.986 -2.394 -0.402 1.00 97.00 98 CYS A C 1
ATOM 758 O O . CYS A 1 98 ? -15.946 -2.836 0.749 1.00 97.00 98 CYS A O 1
ATOM 760 N N . VAL A 1 99 ? -15.399 -1.241 -0.735 1.00 98.25 99 VAL A N 1
ATOM 761 C CA . VAL A 1 99 ? -14.873 -0.291 0.251 1.00 98.25 99 VAL A CA 1
ATOM 762 C C . VAL A 1 99 ? -16.026 0.254 1.092 1.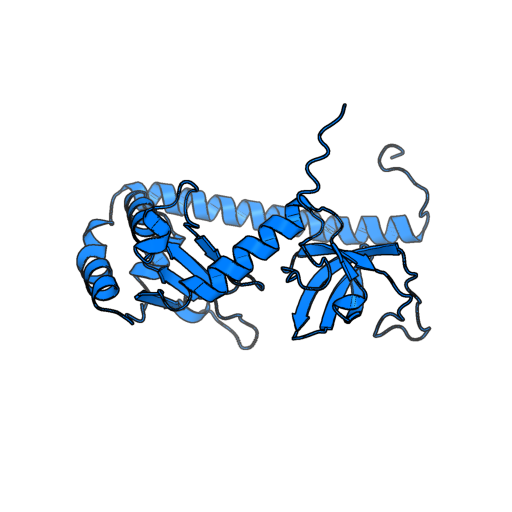00 98.25 99 VAL A C 1
ATOM 764 O O . VAL A 1 99 ? -17.055 0.639 0.554 1.00 98.25 99 VAL A O 1
ATOM 767 N N . VAL A 1 100 ? -15.830 0.274 2.410 1.00 98.31 100 VAL A N 1
ATOM 768 C CA . VAL A 1 100 ? -16.802 0.730 3.419 1.00 98.31 100 VAL A CA 1
ATOM 769 C C . VAL A 1 100 ? -16.337 1.985 4.166 1.00 98.31 100 VAL A C 1
ATOM 771 O O . VAL A 1 100 ? -17.157 2.709 4.730 1.00 98.31 100 VAL A O 1
ATOM 774 N N . ILE A 1 101 ? -15.027 2.259 4.149 1.00 98.38 101 ILE A N 1
ATOM 775 C CA . ILE A 1 101 ? -14.396 3.474 4.681 1.00 98.38 101 ILE A CA 1
ATOM 776 C C . ILE A 1 101 ? -13.347 3.941 3.677 1.00 98.38 101 ILE A C 1
ATOM 778 O O . ILE A 1 101 ? -12.525 3.129 3.250 1.00 98.38 101 ILE A O 1
ATOM 782 N N . ASP A 1 102 ? -13.334 5.230 3.357 1.00 97.69 102 ASP A N 1
ATOM 783 C CA . ASP A 1 102 ? -12.304 5.869 2.538 1.00 97.69 102 ASP A CA 1
ATOM 784 C C . ASP A 1 102 ? -11.856 7.175 3.208 1.00 97.69 102 ASP A C 1
ATOM 786 O O . ASP A 1 102 ? -12.666 8.040 3.519 1.00 97.69 102 ASP A O 1
ATOM 790 N N . THR A 1 103 ? -10.567 7.322 3.480 1.00 97.12 103 THR A N 1
ATOM 791 C CA . THR A 1 103 ? -10.033 8.432 4.271 1.00 97.12 103 THR A CA 1
ATOM 792 C C . THR A 1 103 ? -8.858 9.054 3.545 1.00 97.12 103 THR A C 1
ATOM 794 O O . THR A 1 103 ? -7.883 8.369 3.233 1.00 97.12 103 THR A O 1
ATOM 797 N N . VAL A 1 104 ? -8.908 10.368 3.336 1.00 95.12 104 VAL A N 1
ATOM 798 C CA . VAL A 1 104 ? -7.720 11.135 2.941 1.00 95.12 104 VAL A CA 1
ATOM 799 C C . VAL A 1 104 ? -6.747 11.151 4.117 1.00 95.12 104 VAL A C 1
ATOM 801 O O . VAL A 1 104 ? -7.133 11.474 5.241 1.00 95.12 104 VAL A O 1
ATOM 804 N N . VAL A 1 105 ? -5.491 10.800 3.861 1.00 92.56 105 VAL A N 1
ATOM 805 C CA . VAL A 1 105 ? -4.413 10.738 4.860 1.00 92.56 105 VAL A CA 1
ATOM 806 C C . VAL A 1 105 ? -3.207 11.565 4.410 1.00 92.56 105 VAL A C 1
ATOM 808 O O . VAL A 1 105 ? -3.218 12.178 3.341 1.00 92.56 105 VAL A O 1
ATOM 811 N N . GLY A 1 106 ? -2.159 11.612 5.234 1.00 86.62 106 GLY A N 1
ATOM 812 C CA . GLY A 1 106 ? -0.920 12.287 4.867 1.00 86.62 106 GLY A CA 1
ATOM 813 C C . GLY A 1 106 ? -1.042 13.810 4.877 1.00 86.62 106 GLY A C 1
ATOM 814 O O . GLY A 1 106 ? -1.819 14.395 5.637 1.00 86.62 106 GLY A O 1
ATOM 815 N N . SER A 1 107 ? -0.230 14.477 4.057 1.00 81.62 107 SER A N 1
ATOM 816 C CA . SER A 1 107 ? -0.013 15.928 4.142 1.00 81.62 107 SER A CA 1
ATOM 817 C C . SER A 1 107 ? -1.299 16.749 4.013 1.00 81.62 107 SER A C 1
ATOM 819 O O . SER A 1 107 ? -1.461 17.751 4.714 1.00 81.62 107 SER A O 1
ATOM 821 N N . ARG A 1 108 ? -2.245 16.296 3.181 1.00 80.94 108 ARG A N 1
ATOM 822 C CA . ARG A 1 108 ? -3.559 16.932 3.016 1.00 80.94 108 ARG A CA 1
ATOM 823 C C . ARG A 1 108 ? -4.435 16.815 4.256 1.00 80.94 108 ARG A C 1
ATOM 825 O O . ARG A 1 108 ? -5.035 17.807 4.658 1.00 80.94 108 ARG A O 1
ATOM 832 N N . ALA A 1 109 ? -4.473 15.644 4.889 1.00 79.56 109 ALA A N 1
ATOM 833 C CA . ALA A 1 109 ? -5.257 15.431 6.105 1.00 79.56 109 ALA A CA 1
ATOM 834 C C . ALA A 1 109 ? -4.761 16.295 7.276 1.00 79.56 109 ALA A C 1
ATOM 836 O O . ALA A 1 109 ? -5.557 16.759 8.089 1.00 79.56 109 ALA A O 1
ATOM 837 N N . TRP A 1 110 ? -3.451 16.551 7.329 1.00 79.19 110 TRP A N 1
ATOM 838 C CA . TRP A 1 110 ? -2.811 17.333 8.391 1.00 79.19 110 TRP A CA 1
ATOM 839 C C . TRP A 1 110 ? -2.624 18.822 8.060 1.00 79.19 110 TRP A C 1
ATOM 841 O O . TRP A 1 110 ? -2.048 19.553 8.863 1.00 79.19 110 TRP A O 1
ATOM 851 N N . GLY A 1 111 ? -3.097 19.290 6.899 1.00 77.56 111 GLY A N 1
ATOM 852 C CA . GLY A 1 111 ? -2.992 20.699 6.499 1.00 77.56 111 GLY A CA 1
ATOM 853 C C . GLY A 1 111 ? -1.561 21.178 6.223 1.00 77.56 111 GLY A C 1
ATOM 854 O O . GLY A 1 111 ? -1.295 22.376 6.277 1.00 77.56 111 GLY A O 1
ATOM 855 N N . VAL A 1 112 ? -0.642 20.254 5.930 1.00 80.69 112 VAL A N 1
ATOM 856 C CA . VAL A 1 112 ? 0.768 20.536 5.594 1.00 80.69 112 VAL A CA 1
ATOM 857 C C . VAL A 1 112 ? 1.053 20.394 4.093 1.00 80.69 112 VAL A C 1
ATOM 859 O O . VAL A 1 112 ? 2.208 20.378 3.679 1.00 80.69 112 VAL A O 1
ATOM 862 N N . SER A 1 113 ? 0.008 20.269 3.273 1.00 81.94 113 SER A N 1
ATOM 863 C CA . SER A 1 113 ? 0.112 20.147 1.818 1.00 81.94 113 SER A CA 1
ATOM 864 C C . SER A 1 113 ? 0.398 21.480 1.121 1.00 81.94 113 SER A C 1
ATOM 866 O O . SER A 1 113 ? -0.155 22.516 1.494 1.00 81.94 113 SER A O 1
ATOM 868 N N . ASP A 1 114 ? 1.157 21.421 0.032 1.00 81.44 114 ASP A N 1
ATOM 869 C CA . ASP A 1 114 ? 1.342 22.487 -0.955 1.00 81.44 114 ASP A CA 1
ATOM 870 C C . ASP A 1 114 ? 0.651 22.151 -2.299 1.00 81.44 114 ASP A C 1
ATOM 872 O O . ASP A 1 114 ? -0.060 21.152 -2.433 1.00 81.44 114 ASP A O 1
ATOM 876 N N . VAL A 1 115 ? 0.845 23.000 -3.316 1.00 77.19 115 VAL A N 1
ATOM 877 C CA . VAL A 1 115 ? 0.246 22.834 -4.658 1.00 77.19 115 VAL A CA 1
ATOM 878 C C . VAL A 1 115 ? 0.724 21.553 -5.364 1.00 77.19 115 VAL A C 1
ATOM 880 O O . VAL A 1 115 ? 0.008 21.034 -6.218 1.00 77.19 115 VAL A O 1
ATOM 883 N N . GLY A 1 116 ? 1.907 21.037 -5.017 1.00 76.75 116 GLY A N 1
ATOM 884 C CA . GLY A 1 116 ? 2.497 19.839 -5.621 1.00 76.75 116 GLY A CA 1
ATOM 885 C C . GLY A 1 116 ? 2.225 18.546 -4.853 1.00 76.75 116 GLY A C 1
ATOM 886 O O . GLY A 1 116 ? 2.593 17.478 -5.336 1.00 76.75 116 GLY A O 1
ATOM 887 N N . SER A 1 117 ? 1.599 18.629 -3.679 1.00 76.69 117 SER A N 1
ATOM 888 C CA . SER A 1 117 ? 1.340 17.466 -2.833 1.00 76.69 117 SER A CA 1
ATOM 889 C C . SER A 1 117 ? 0.369 16.499 -3.512 1.00 76.69 117 SER A C 1
ATOM 891 O O . SER A 1 117 ? -0.628 16.920 -4.113 1.00 76.69 117 SER A O 1
ATOM 893 N N . ASP A 1 118 ? 0.643 15.205 -3.397 1.00 81.69 118 ASP A N 1
ATOM 894 C CA . ASP A 1 118 ? -0.231 14.105 -3.791 1.00 81.69 118 ASP A CA 1
ATOM 895 C C . ASP A 1 118 ? -1.383 13.912 -2.790 1.00 81.69 118 ASP A C 1
ATOM 897 O O . ASP A 1 118 ? -1.406 14.476 -1.693 1.00 81.69 118 ASP A O 1
ATOM 901 N N . GLU A 1 119 ? -2.449 13.242 -3.228 1.00 86.44 119 GLU A N 1
ATOM 902 C CA . GLU A 1 119 ? -3.551 12.847 -2.350 1.00 86.44 119 GLU A CA 1
ATOM 903 C C . GLU A 1 119 ? -3.428 11.356 -2.075 1.00 86.44 119 GLU A C 1
ATOM 905 O O . GLU A 1 119 ? -3.667 10.536 -2.961 1.00 86.44 119 GLU A O 1
ATOM 910 N N . ASP A 1 120 ? -3.074 11.028 -0.837 1.00 92.94 120 ASP A N 1
ATOM 911 C CA . ASP A 1 120 ? -3.067 9.658 -0.360 1.00 92.94 120 ASP A CA 1
ATOM 912 C C . ASP A 1 120 ? -4.413 9.313 0.270 1.00 92.94 120 ASP A C 1
ATOM 914 O O . ASP A 1 120 ? -4.942 10.047 1.114 1.00 92.94 120 ASP A O 1
ATOM 918 N N . ARG A 1 121 ? -4.950 8.152 -0.096 1.00 95.81 121 ARG A N 1
ATOM 919 C CA . ARG A 1 121 ? -6.178 7.611 0.479 1.00 95.81 121 ARG A CA 1
ATOM 920 C C . ARG A 1 121 ? -5.924 6.266 1.124 1.00 95.81 121 ARG A C 1
ATOM 922 O O . ARG A 1 121 ? -5.208 5.405 0.604 1.00 95.81 121 ARG A O 1
ATOM 929 N N . ARG A 1 122 ? -6.546 6.063 2.276 1.00 97.88 122 ARG A N 1
ATOM 930 C CA . ARG A 1 122 ? -6.535 4.792 2.986 1.00 97.88 122 ARG A CA 1
ATOM 931 C C . ARG A 1 122 ? -7.923 4.421 3.428 1.00 97.88 122 ARG A C 1
ATOM 933 O O . ARG A 1 122 ? -8.728 5.293 3.719 1.00 97.88 122 ARG A O 1
ATOM 940 N N . GLY A 1 123 ? -8.192 3.133 3.556 1.00 98.00 123 GLY A N 1
ATOM 941 C CA . GLY A 1 123 ? -9.514 2.733 3.995 1.00 98.00 123 GLY A CA 1
ATOM 942 C C . GLY A 1 123 ? -9.676 1.255 4.265 1.00 98.00 123 GLY A C 1
ATOM 943 O O . GLY A 1 123 ? -8.707 0.503 4.403 1.00 98.00 123 GLY A O 1
ATOM 944 N N . VAL A 1 124 ? -10.937 0.849 4.329 1.00 98.56 124 VAL A N 1
ATOM 945 C CA . VAL A 1 124 ? -11.340 -0.513 4.668 1.00 98.56 124 VAL A CA 1
ATOM 946 C C . VAL A 1 124 ? -12.313 -1.031 3.626 1.00 98.56 124 VAL A C 1
ATOM 948 O O . VAL A 1 124 ? -13.215 -0.305 3.215 1.00 98.56 124 VAL A O 1
ATOM 951 N N . PHE A 1 125 ? -12.158 -2.290 3.228 1.00 98.38 125 PHE A N 1
ATOM 952 C CA . PHE A 1 125 ? -13.133 -3.007 2.411 1.00 98.38 125 PHE A CA 1
ATOM 953 C C . PHE A 1 125 ? -13.597 -4.286 3.105 1.00 98.38 125 PHE A C 1
ATOM 955 O O . PHE A 1 125 ? -12.906 -4.842 3.962 1.00 98.38 125 PHE A O 1
ATOM 962 N N . VAL A 1 126 ? -14.775 -4.765 2.720 1.00 97.44 126 VAL A N 1
ATOM 963 C CA . VAL A 1 126 ? -15.341 -6.022 3.218 1.00 97.44 126 VAL A CA 1
ATOM 964 C C . VAL A 1 126 ? -15.327 -7.044 2.091 1.00 97.44 126 VAL A C 1
ATOM 966 O O . VAL A 1 126 ? -15.756 -6.760 0.976 1.00 97.44 126 VAL A O 1
ATOM 969 N N . LEU A 1 127 ? -14.822 -8.247 2.364 1.00 95.94 127 LEU A N 1
ATOM 970 C CA . LEU A 1 127 ? -14.842 -9.320 1.375 1.00 95.94 127 LEU A CA 1
ATOM 971 C C . LEU A 1 127 ? -16.279 -9.809 1.134 1.00 95.94 127 LEU A C 1
ATOM 973 O O . LEU A 1 127 ? -16.965 -10.174 2.093 1.00 95.94 127 LEU A O 1
ATOM 977 N N . PRO A 1 128 ? -16.727 -9.921 -0.129 1.00 92.81 128 PRO A N 1
ATOM 978 C CA . PRO A 1 128 ? -17.957 -10.634 -0.444 1.00 92.81 128 PRO A CA 1
ATOM 979 C C . PRO A 1 128 ? -17.846 -12.105 -0.028 1.00 92.81 128 PRO A C 1
ATOM 981 O O . PRO A 1 128 ? -16.786 -12.716 -0.156 1.00 92.81 128 PRO A O 1
ATOM 984 N N . THR A 1 129 ? -18.952 -12.726 0.382 1.00 90.44 129 THR A N 1
ATOM 985 C CA . THR A 1 129 ? -18.971 -14.127 0.855 1.00 90.44 129 THR A CA 1
ATOM 986 C C . THR A 1 129 ? -18.383 -15.128 -0.150 1.00 90.44 129 THR A C 1
ATOM 988 O O . THR A 1 129 ? -17.763 -16.118 0.233 1.00 90.44 129 THR A O 1
ATOM 991 N N . ALA A 1 130 ? -18.518 -14.873 -1.453 1.00 88.62 130 ALA A N 1
ATOM 992 C CA . ALA A 1 130 ? -17.927 -15.729 -2.485 1.00 88.62 130 ALA A CA 1
ATOM 993 C C . ALA A 1 130 ? -16.386 -15.800 -2.401 1.00 88.62 130 ALA A C 1
ATOM 995 O O . ALA A 1 130 ? -15.795 -16.806 -2.782 1.00 88.62 130 ALA A O 1
ATOM 996 N N . TRP A 1 131 ? -15.735 -14.766 -1.862 1.00 90.69 131 TRP A N 1
ATOM 997 C CA . TRP A 1 131 ? -14.284 -14.714 -1.679 1.00 90.69 131 TRP A CA 1
ATOM 998 C C . TRP A 1 131 ? -13.809 -15.382 -0.387 1.00 90.69 131 TRP A C 1
ATOM 1000 O O . TRP A 1 131 ? -12.625 -15.677 -0.259 1.00 90.69 131 TRP A O 1
ATOM 1010 N N . THR A 1 132 ? -14.704 -15.645 0.568 1.00 88.25 132 THR A N 1
ATOM 1011 C CA . THR A 1 132 ? -14.346 -16.237 1.869 1.00 88.25 132 THR A CA 1
ATOM 1012 C C . THR A 1 132 ? -14.491 -17.758 1.906 1.00 88.25 132 THR A C 1
ATOM 1014 O O . THR A 1 132 ? -14.111 -18.391 2.886 1.00 88.25 132 THR A O 1
ATOM 1017 N N . THR A 1 133 ? -15.032 -18.357 0.843 1.00 88.62 133 THR A N 1
ATOM 1018 C CA . THR A 1 133 ? -15.328 -19.799 0.750 1.00 88.62 133 THR A CA 1
ATOM 1019 C C . THR A 1 133 ? -14.408 -20.548 -0.219 1.00 88.62 133 THR A C 1
ATOM 1021 O O . THR A 1 133 ? -14.557 -21.754 -0.416 1.00 88.62 133 THR A O 1
ATOM 1024 N N . GLY A 1 134 ? -13.447 -19.846 -0.827 1.00 85.38 134 GLY A N 1
ATOM 1025 C CA . GLY A 1 134 ? -12.460 -20.433 -1.727 1.00 85.38 134 GLY A CA 1
ATOM 1026 C C . GLY A 1 134 ? -11.382 -21.242 -1.000 1.00 85.38 134 GLY A C 1
ATOM 1027 O O . GLY A 1 134 ? -11.128 -21.061 0.185 1.00 85.38 134 GLY A O 1
ATOM 1028 N N . LEU A 1 135 ? -10.698 -22.119 -1.743 1.00 87.19 135 LEU A N 1
ATOM 1029 C CA . LEU A 1 135 ? -9.532 -22.871 -1.247 1.00 87.19 135 LEU A CA 1
ATOM 1030 C C . LEU A 1 135 ? -8.259 -22.018 -1.128 1.00 87.19 135 LEU A C 1
ATOM 1032 O O . LEU A 1 135 ? -7.269 -22.463 -0.556 1.00 87.19 135 LEU A O 1
ATOM 1036 N N . VAL A 1 136 ? -8.258 -20.839 -1.746 1.00 84.12 136 VAL A N 1
ATOM 1037 C CA . VAL A 1 136 ? -7.134 -19.905 -1.752 1.00 84.12 136 VAL A CA 1
ATOM 1038 C C . VAL A 1 136 ? -7.519 -18.713 -0.899 1.00 84.12 136 VAL A C 1
ATOM 1040 O O . VAL A 1 136 ? -8.622 -18.190 -1.057 1.00 84.12 136 VAL A O 1
ATOM 1043 N N . ASP A 1 137 ? -6.592 -18.277 -0.049 1.00 88.94 137 ASP A N 1
ATOM 1044 C CA . ASP A 1 137 ? -6.805 -17.100 0.781 1.00 88.94 137 ASP A CA 1
ATOM 1045 C C . ASP A 1 137 ? -7.138 -15.874 -0.087 1.00 88.94 137 ASP A C 1
ATOM 1047 O O . ASP A 1 137 ? -6.453 -15.611 -1.088 1.00 88.94 137 ASP A O 1
ATOM 1051 N N . PRO A 1 138 ? -8.182 -15.111 0.277 1.00 92.12 138 PRO A N 1
ATOM 1052 C CA . PRO A 1 138 ? -8.528 -13.895 -0.432 1.00 92.12 138 PRO A CA 1
ATOM 1053 C C . PRO A 1 138 ? -7.462 -12.810 -0.214 1.00 92.12 138 PRO A C 1
ATOM 1055 O O . PRO A 1 138 ? -6.715 -12.836 0.769 1.00 92.12 138 PRO A O 1
ATOM 1058 N N . PRO A 1 139 ? -7.388 -11.812 -1.110 1.00 92.25 139 PRO A N 1
ATOM 1059 C CA . PRO A 1 139 ? -6.542 -10.649 -0.893 1.00 92.25 139 PRO A CA 1
ATOM 1060 C C . PRO A 1 139 ? -7.005 -9.897 0.360 1.00 92.25 139 PRO A C 1
ATOM 1062 O O . PRO A 1 139 ? -8.186 -9.599 0.521 1.00 92.25 139 PRO A O 1
ATOM 1065 N N . LEU A 1 140 ? -6.054 -9.566 1.233 1.00 96.31 140 LEU A N 1
ATOM 1066 C CA . LEU A 1 140 ? -6.305 -8.758 2.432 1.00 96.31 140 LEU A CA 1
ATOM 1067 C C . LEU A 1 140 ? -5.891 -7.290 2.256 1.00 96.31 140 LEU A C 1
ATOM 1069 O O . LEU A 1 140 ? -6.120 -6.469 3.141 1.00 96.31 140 LEU A O 1
ATOM 1073 N N . ASP A 1 141 ? -5.270 -6.979 1.120 1.00 95.88 141 ASP A N 1
ATOM 1074 C CA . ASP A 1 141 ? -4.754 -5.670 0.752 1.00 95.88 141 ASP A CA 1
ATOM 1075 C C . ASP A 1 141 ? -5.170 -5.350 -0.676 1.00 95.88 141 ASP A C 1
ATOM 1077 O O . ASP A 1 141 ? -4.932 -6.137 -1.598 1.00 95.88 141 ASP A O 1
ATOM 1081 N N . LEU A 1 142 ? -5.692 -4.149 -0.873 1.00 95.25 142 LEU A N 1
ATOM 1082 C CA . LEU A 1 142 ? -5.843 -3.536 -2.182 1.00 95.25 142 LEU A CA 1
ATOM 1083 C C . LEU A 1 142 ? -4.958 -2.309 -2.184 1.00 95.25 142 LEU A C 1
ATOM 1085 O O . LEU A 1 142 ? -5.027 -1.499 -1.270 1.00 95.25 142 LEU A O 1
ATOM 1089 N N . ASN A 1 143 ? -4.108 -2.157 -3.190 1.00 92.06 143 ASN A N 1
ATOM 1090 C CA . ASN A 1 143 ? -3.476 -0.861 -3.378 1.00 92.06 143 ASN A CA 1
ATOM 1091 C C . ASN A 1 143 ? -3.510 -0.498 -4.855 1.00 92.06 143 ASN A C 1
ATOM 1093 O O . ASN A 1 143 ? -3.461 -1.387 -5.718 1.00 92.06 143 ASN A O 1
ATOM 1097 N N . SER A 1 144 ? -3.621 0.794 -5.130 1.00 89.31 144 SER A N 1
ATOM 1098 C CA . SER A 1 144 ? -3.685 1.299 -6.492 1.00 89.31 144 SER A CA 1
ATOM 1099 C C . SER A 1 144 ? -2.367 1.049 -7.221 1.00 89.31 144 SER A C 1
ATOM 1101 O O . SER A 1 144 ? -1.353 0.628 -6.646 1.00 89.31 144 SER A O 1
ATOM 1103 N N . LEU A 1 145 ? -2.394 1.235 -8.535 1.00 81.06 145 LEU A N 1
ATOM 1104 C CA . LEU A 1 145 ? -1.237 1.009 -9.392 1.00 81.06 145 LEU A CA 1
ATOM 1105 C C . LEU A 1 145 ? -0.101 2.008 -9.122 1.00 81.06 145 LEU A C 1
ATOM 1107 O O . LEU A 1 145 ? 1.074 1.649 -9.187 1.00 81.06 145 LEU A O 1
ATOM 1111 N N . ASP A 1 146 ? -0.486 3.246 -8.827 1.00 80.12 146 ASP A N 1
ATOM 1112 C CA . ASP A 1 146 ? 0.367 4.390 -8.516 1.00 80.12 146 ASP A CA 1
ATOM 1113 C C . ASP A 1 146 ? 0.751 4.470 -7.031 1.00 80.12 146 ASP A C 1
ATOM 1115 O O . ASP A 1 146 ? 1.665 5.209 -6.684 1.00 80.12 146 ASP A O 1
ATOM 1119 N N . GLY A 1 147 ? 0.106 3.675 -6.170 1.00 85.31 147 GLY A N 1
ATOM 1120 C CA . GLY A 1 147 ? 0.389 3.604 -4.737 1.00 85.31 147 GLY A CA 1
ATOM 1121 C C . GLY A 1 147 ? -0.313 4.661 -3.883 1.00 85.31 147 GLY A C 1
ATOM 1122 O O . GLY A 1 147 ? -0.197 4.584 -2.664 1.00 85.31 147 GLY A O 1
ATOM 1123 N N . SER A 1 148 ? -1.072 5.576 -4.492 1.00 89.81 148 SER A N 1
ATOM 1124 C CA . SER A 1 148 ? -1.805 6.648 -3.799 1.00 89.81 148 SER A CA 1
ATOM 1125 C C . SER A 1 148 ? -2.971 6.141 -2.947 1.00 89.81 148 SER A C 1
ATOM 1127 O O . SER A 1 148 ? -3.442 6.834 -2.053 1.00 89.81 148 SER A O 1
ATOM 1129 N N . GLN A 1 149 ? -3.466 4.925 -3.190 1.00 94.94 149 GLN A N 1
ATOM 1130 C CA . GLN A 1 149 ? -4.601 4.369 -2.458 1.00 94.94 149 GLN A CA 1
ATOM 1131 C C . GLN A 1 149 ? -4.259 3.012 -1.861 1.00 94.94 149 GLN A C 1
ATOM 1133 O O . GLN A 1 149 ? -3.784 2.127 -2.574 1.00 94.94 149 GLN A O 1
ATOM 1138 N N . SER A 1 150 ? -4.550 2.821 -0.574 1.00 96.69 150 SER A N 1
ATOM 1139 C CA . SER A 1 150 ? -4.314 1.564 0.147 1.00 96.69 150 SER A CA 1
ATOM 1140 C C . SER A 1 150 ? -5.509 1.186 1.024 1.00 96.69 150 SER A C 1
ATOM 1142 O O . SER A 1 150 ? -5.843 1.887 1.972 1.00 96.69 150 SER A O 1
ATOM 1144 N N . TYR A 1 151 ? -6.137 0.048 0.750 1.00 98.19 151 TYR A N 1
ATOM 1145 C CA . TYR A 1 151 ? -7.283 -0.456 1.502 1.00 98.19 151 TYR A CA 1
ATOM 1146 C C . TYR A 1 151 ? -6.971 -1.813 2.122 1.00 98.19 151 TYR A C 1
ATOM 1148 O O . TYR A 1 151 ? -6.350 -2.671 1.488 1.00 98.19 151 TYR A O 1
ATOM 1156 N N . TRP A 1 152 ? -7.458 -2.026 3.341 1.00 98.56 152 TRP A N 1
ATOM 1157 C CA . TRP A 1 152 ? -7.320 -3.291 4.060 1.00 98.56 152 TRP A CA 1
ATOM 1158 C C . TRP A 1 152 ? -8.666 -3.974 4.236 1.00 98.56 152 TRP A C 1
ATOM 1160 O O . TRP A 1 152 ? -9.688 -3.324 4.444 1.00 98.56 152 TRP A O 1
ATOM 1170 N N . GLU A 1 153 ? -8.662 -5.299 4.179 1.00 98.31 153 GLU A N 1
ATOM 1171 C CA . GLU A 1 153 ? -9.836 -6.088 4.540 1.00 98.31 153 GLU A CA 1
ATOM 1172 C C . GLU A 1 153 ? -10.217 -5.800 6.005 1.00 98.31 153 GLU A C 1
ATOM 1174 O O . GLU A 1 153 ? -9.332 -5.642 6.849 1.00 98.31 153 GLU A O 1
ATOM 1179 N N . ILE A 1 154 ? -11.512 -5.719 6.322 1.00 97.94 154 ILE A N 1
ATOM 1180 C CA . ILE A 1 154 ? -12.010 -5.281 7.639 1.00 97.94 154 ILE A CA 1
ATOM 1181 C C . ILE A 1 154 ? -11.397 -6.042 8.822 1.00 97.94 154 ILE A C 1
ATOM 1183 O O . ILE A 1 154 ? -10.939 -5.423 9.785 1.00 97.94 154 ILE A O 1
ATOM 1187 N N . GLY A 1 155 ? -11.294 -7.368 8.750 1.00 97.50 155 GLY A N 1
ATOM 1188 C CA . GLY A 1 155 ? -10.641 -8.177 9.776 1.00 97.50 155 GLY A CA 1
ATOM 1189 C C . GLY A 1 155 ? -9.142 -7.891 9.894 1.00 97.50 155 GLY A C 1
ATOM 1190 O O . GLY A 1 155 ? -8.597 -7.872 11.003 1.00 97.50 155 GLY A O 1
ATOM 1191 N N . LYS A 1 156 ? -8.451 -7.652 8.774 1.00 98.12 156 LYS A N 1
ATOM 1192 C CA . LYS A 1 156 ? -7.049 -7.213 8.776 1.00 98.12 156 LYS A CA 1
ATOM 1193 C C . LYS A 1 156 ? -6.900 -5.831 9.419 1.00 98.12 156 LYS A C 1
ATOM 1195 O O . LYS A 1 156 ? -6.047 -5.703 10.298 1.00 98.12 156 LYS A O 1
ATOM 1200 N N . ALA A 1 157 ? -7.735 -4.863 9.050 1.00 98.31 157 ALA A N 1
ATOM 1201 C CA . ALA A 1 157 ? -7.718 -3.514 9.613 1.00 98.31 157 ALA A CA 1
ATOM 1202 C C . ALA A 1 157 ? -7.912 -3.548 11.137 1.00 98.31 157 ALA A C 1
ATOM 1204 O O . ALA A 1 157 ? -7.117 -2.970 11.874 1.00 98.31 157 ALA A O 1
ATOM 1205 N N . VAL A 1 158 ? -8.879 -4.329 11.633 1.00 98.25 158 VAL A N 1
ATOM 1206 C CA . VAL A 1 158 ? -9.082 -4.538 13.078 1.00 98.25 158 VAL A CA 1
ATOM 1207 C C . VAL A 1 158 ? -7.822 -5.110 13.741 1.00 98.25 158 VAL A C 1
ATOM 1209 O O . VAL A 1 158 ? -7.366 -4.599 14.762 1.00 98.25 158 VAL A O 1
ATOM 1212 N N . ARG A 1 159 ? -7.196 -6.138 13.151 1.00 98.00 159 ARG A N 1
ATOM 1213 C CA . ARG A 1 159 ? -5.949 -6.729 13.680 1.00 98.00 159 ARG A CA 1
ATOM 1214 C C . ARG A 1 159 ? -4.754 -5.770 13.657 1.00 98.00 159 ARG A C 1
ATOM 1216 O O . ARG A 1 159 ? -3.837 -5.955 14.459 1.00 98.00 159 ARG A O 1
ATOM 1223 N N . GLN A 1 160 ? -4.711 -4.824 12.723 1.00 97.50 160 GLN A N 1
ATOM 1224 C CA . GLN A 1 160 ? -3.680 -3.785 12.660 1.00 97.50 160 GLN A CA 1
ATOM 1225 C C . GLN A 1 160 ? -3.938 -2.699 13.708 1.00 97.50 160 GLN A C 1
ATOM 1227 O O . GLN A 1 160 ? -3.029 -2.364 14.467 1.00 97.50 160 GLN A O 1
ATOM 1232 N N . ALA A 1 161 ? -5.181 -2.226 13.818 1.00 97.31 161 ALA A N 1
ATOM 1233 C CA . ALA A 1 161 ? -5.591 -1.236 14.807 1.00 97.31 161 ALA A CA 1
ATOM 1234 C C . ALA A 1 161 ? -5.341 -1.727 16.243 1.00 97.31 161 ALA A C 1
ATOM 1236 O O . ALA A 1 161 ? -4.770 -0.996 17.046 1.00 97.31 161 ALA A O 1
ATOM 1237 N N . LEU A 1 162 ? -5.646 -2.998 16.536 1.00 96.81 162 LEU A N 1
ATOM 1238 C CA . LEU A 1 162 ? -5.357 -3.627 17.833 1.00 96.81 162 LEU A CA 1
ATOM 1239 C C . LEU A 1 162 ? -3.864 -3.653 18.200 1.00 96.81 162 LEU A C 1
ATOM 1241 O O . LEU A 1 162 ? -3.546 -3.744 19.378 1.00 96.81 162 LEU A O 1
ATOM 1245 N N . ARG A 1 163 ? -2.957 -3.582 17.216 1.00 96.00 163 ARG A N 1
ATOM 1246 C CA . ARG A 1 163 ? -1.496 -3.499 17.420 1.00 96.00 163 ARG A CA 1
ATOM 1247 C C . ARG A 1 163 ? -0.966 -2.066 17.346 1.00 96.00 163 ARG A C 1
ATOM 1249 O O . ARG A 1 163 ? 0.235 -1.862 17.161 1.00 96.00 163 ARG A O 1
ATOM 1256 N N . ALA A 1 164 ? -1.865 -1.087 17.417 1.00 96.50 164 ALA A N 1
ATOM 1257 C CA . ALA A 1 164 ? -1.565 0.327 17.269 1.00 96.50 164 ALA A CA 1
ATOM 1258 C C . ALA A 1 164 ? -0.803 0.676 15.974 1.00 96.50 164 ALA A C 1
ATOM 1260 O O . ALA A 1 164 ? 0.081 1.535 15.985 1.00 96.50 164 ALA A O 1
ATOM 1261 N N . ASP A 1 165 ? -1.124 0.010 14.857 1.00 96.38 165 ASP A N 1
ATOM 1262 C CA . ASP A 1 165 ? -0.524 0.325 13.557 1.00 96.38 165 ASP A CA 1
ATOM 1263 C C . ASP A 1 165 ? -0.763 1.805 13.184 1.00 96.38 165 ASP A C 1
ATOM 1265 O O . ASP A 1 165 ? -1.924 2.217 13.083 1.00 96.38 165 ASP A O 1
ATOM 1269 N N . PRO A 1 166 ? 0.294 2.612 12.953 1.00 95.06 166 PRO A N 1
ATOM 1270 C CA . PRO A 1 166 ? 0.140 4.052 12.751 1.00 95.06 166 PRO A CA 1
ATOM 1271 C C . PRO A 1 166 ? -0.708 4.419 11.537 1.00 95.06 166 PRO A C 1
ATOM 1273 O O . PRO A 1 166 ? -1.523 5.331 11.620 1.00 95.06 166 PRO A O 1
ATOM 1276 N N . ASN A 1 167 ? -0.563 3.689 10.429 1.00 94.94 167 ASN A N 1
ATOM 1277 C CA . ASN A 1 167 ? -1.288 3.991 9.197 1.00 94.94 167 ASN A CA 1
ATOM 1278 C C . ASN A 1 167 ? -2.786 3.698 9.330 1.00 94.94 167 ASN A C 1
ATOM 1280 O O . ASN A 1 167 ? -3.618 4.452 8.821 1.00 94.94 167 ASN A O 1
ATOM 1284 N N . THR A 1 168 ? -3.116 2.605 10.017 1.00 97.06 168 THR A N 1
ATOM 1285 C CA . THR A 1 168 ? -4.497 2.212 10.301 1.00 97.06 168 THR A CA 1
ATOM 1286 C C . THR A 1 168 ? -5.144 3.179 11.289 1.00 97.06 168 THR A C 1
ATOM 1288 O O . THR A 1 168 ? -6.264 3.626 11.056 1.00 97.06 168 THR A O 1
ATOM 1291 N N . LEU A 1 169 ? -4.443 3.546 12.369 1.00 96.56 169 LEU A N 1
ATOM 1292 C CA . LEU A 1 169 ? -4.965 4.508 13.342 1.00 96.56 169 LEU A CA 1
ATOM 1293 C C . LEU A 1 169 ? -5.122 5.908 12.737 1.00 96.56 169 LEU A C 1
ATOM 1295 O O . LEU A 1 169 ? -6.149 6.536 12.962 1.00 96.56 169 LEU A O 1
ATOM 1299 N N . GLU A 1 170 ? -4.179 6.374 11.914 1.00 95.44 170 GLU A N 1
ATOM 1300 C CA . GLU A 1 170 ? -4.335 7.626 11.161 1.00 95.44 170 GLU A CA 1
ATOM 1301 C C . GLU A 1 170 ? -5.622 7.610 10.322 1.00 95.44 170 GLU A C 1
ATOM 1303 O O . GLU A 1 170 ? -6.432 8.528 10.416 1.00 95.44 170 GLU A O 1
ATOM 1308 N N . MET A 1 171 ? -5.863 6.535 9.566 1.00 96.94 171 MET A N 1
ATOM 1309 C CA . MET A 1 171 ? -7.064 6.381 8.737 1.00 96.94 171 MET A CA 1
ATOM 1310 C C . MET A 1 171 ? -8.369 6.373 9.554 1.00 96.94 171 MET A C 1
ATOM 1312 O O . MET A 1 171 ? -9.361 6.954 9.114 1.00 96.94 171 MET A O 1
ATOM 1316 N N . LEU A 1 172 ? -8.381 5.752 10.740 1.00 97.25 172 LEU A N 1
ATOM 1317 C CA . LEU A 1 172 ? -9.573 5.674 11.597 1.00 97.25 172 LEU A CA 1
ATOM 1318 C C . LEU A 1 172 ? -9.873 6.981 12.352 1.00 97.25 172 LEU A C 1
ATOM 1320 O O . LEU A 1 172 ? -11.035 7.2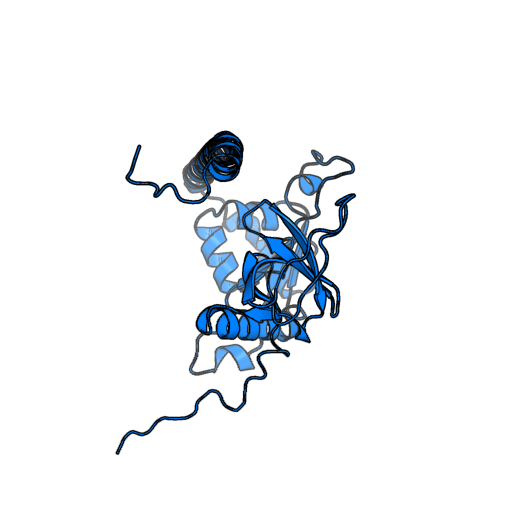38 12.676 1.00 97.25 172 LEU A O 1
ATOM 1324 N N . PHE A 1 173 ? -8.843 7.773 12.670 1.00 95.62 173 PHE A N 1
ATOM 1325 C CA . PHE A 1 173 ? -8.944 8.972 13.516 1.00 95.62 173 PHE A CA 1
ATOM 1326 C C . PHE A 1 173 ? -8.810 10.304 12.766 1.00 95.62 173 PHE A C 1
ATOM 1328 O O . PHE A 1 173 ? -9.013 11.349 13.382 1.00 95.62 173 PHE A O 1
ATOM 1335 N N . ALA A 1 174 ? -8.490 10.290 11.469 1.00 92.75 174 ALA A N 1
ATOM 1336 C CA . ALA A 1 174 ? -8.568 11.471 10.611 1.00 92.75 174 ALA A CA 1
ATOM 1337 C C . ALA A 1 174 ? -10.043 11.833 10.315 1.00 92.75 174 ALA A C 1
ATOM 1339 O O . ALA A 1 174 ? -10.891 11.831 11.205 1.00 92.75 174 ALA A O 1
ATOM 1340 N N . SER A 1 175 ? -10.377 12.166 9.067 1.00 92.19 175 SER A N 1
ATOM 1341 C CA . SER A 1 175 ? -11.756 12.454 8.641 1.00 92.19 175 SER A CA 1
ATOM 1342 C C . SER A 1 175 ? -12.267 11.353 7.703 1.00 92.19 175 SER A C 1
ATOM 1344 O O . SER A 1 175 ? -12.261 11.558 6.490 1.00 92.19 175 SER A O 1
ATOM 1346 N N . PRO A 1 176 ? -12.647 10.170 8.230 1.00 94.56 176 PRO A N 1
ATOM 1347 C CA . PRO A 1 176 ? -13.082 9.051 7.402 1.00 94.56 176 PRO A CA 1
ATOM 1348 C C . PRO A 1 176 ? -14.425 9.328 6.723 1.00 94.56 176 PRO A C 1
ATOM 1350 O O . PRO A 1 176 ? -15.402 9.702 7.375 1.00 94.56 176 PRO A O 1
ATOM 1353 N N . GLU A 1 177 ? -14.490 9.074 5.419 1.00 96.81 177 GLU A N 1
ATOM 1354 C CA . GLU A 1 177 ? -15.733 8.997 4.659 1.00 96.81 177 GLU A CA 1
ATOM 1355 C C . GLU A 1 177 ? -16.319 7.591 4.827 1.00 96.81 177 GLU A C 1
ATOM 1357 O O . GLU A 1 177 ? -15.747 6.593 4.381 1.00 96.81 177 GLU A O 1
ATOM 1362 N N . VAL A 1 178 ? -17.455 7.501 5.517 1.00 96.81 178 VAL A N 1
ATOM 1363 C CA . VAL A 1 178 ? -18.169 6.237 5.721 1.00 96.81 178 VAL A CA 1
ATOM 1364 C C . VAL A 1 178 ? -19.180 6.059 4.598 1.00 96.81 178 VAL A C 1
ATOM 1366 O O . VAL A 1 178 ? -20.143 6.818 4.504 1.00 96.81 178 VAL A O 1
ATOM 1369 N N . VAL A 1 179 ? -18.969 5.039 3.769 1.00 93.75 179 VAL A N 1
ATOM 1370 C CA . VAL A 1 179 ? -19.790 4.786 2.572 1.00 93.75 179 VAL A CA 1
ATOM 1371 C C . VAL A 1 179 ? -20.783 3.632 2.755 1.00 93.75 179 VAL A C 1
ATOM 1373 O O . VAL A 1 179 ? -21.667 3.449 1.923 1.00 93.75 179 VAL A O 1
ATOM 1376 N N . ASP A 1 180 ? -20.672 2.880 3.856 1.00 95.88 180 ASP A N 1
ATOM 1377 C CA . ASP A 1 180 ? -21.523 1.730 4.184 1.00 95.88 180 ASP A CA 1
ATOM 1378 C C . ASP A 1 180 ? -21.755 1.610 5.711 1.00 95.88 180 ASP A C 1
ATOM 1380 O O . ASP A 1 180 ? -20.858 1.961 6.490 1.00 95.88 180 ASP A O 1
ATOM 1384 N N . PRO A 1 181 ? -22.915 1.096 6.181 1.00 96.44 181 PRO A N 1
ATOM 1385 C CA . PRO A 1 181 ? -23.190 0.899 7.608 1.00 96.44 181 PRO A CA 1
ATOM 1386 C C . PRO A 1 181 ? -22.143 0.071 8.367 1.00 96.44 181 PRO A C 1
ATOM 1388 O O . PRO A 1 181 ? -21.856 0.384 9.522 1.00 96.44 181 PRO A O 1
ATOM 1391 N N . MET A 1 182 ? -21.516 -0.930 7.739 1.00 95.31 182 MET A N 1
ATOM 1392 C CA . MET A 1 182 ? -20.443 -1.709 8.375 1.00 95.31 182 MET A CA 1
ATOM 1393 C C . MET A 1 182 ? -19.220 -0.839 8.694 1.00 95.31 182 MET A C 1
ATOM 1395 O O . MET A 1 182 ? -18.554 -1.029 9.714 1.00 95.31 182 MET A O 1
ATOM 1399 N N . GLY A 1 183 ? -18.934 0.150 7.841 1.00 97.25 183 GLY A N 1
ATOM 1400 C CA . GLY A 1 183 ? -17.905 1.152 8.101 1.00 97.25 183 GLY A CA 1
ATOM 1401 C C . GLY A 1 183 ? -18.255 2.020 9.311 1.00 97.25 183 GLY A C 1
ATOM 1402 O O . GLY A 1 183 ? -17.389 2.286 10.146 1.00 97.25 183 GLY A O 1
ATOM 1403 N N . ALA A 1 184 ? -19.529 2.400 9.459 1.00 97.19 184 ALA A N 1
ATOM 1404 C CA . ALA A 1 184 ? -20.001 3.197 10.593 1.00 97.19 184 ALA A CA 1
ATOM 1405 C C . ALA A 1 184 ? -19.790 2.468 11.928 1.00 97.19 184 ALA A C 1
ATOM 1407 O O . ALA A 1 184 ? -19.345 3.084 12.898 1.00 97.19 184 ALA A O 1
ATOM 1408 N N . GLU A 1 185 ? -20.052 1.159 11.969 1.00 97.38 185 GLU A N 1
ATOM 1409 C CA . GLU A 1 185 ? -19.813 0.330 13.154 1.00 97.38 185 GLU A CA 1
ATOM 1410 C C . GLU A 1 185 ? -18.328 0.307 13.542 1.00 97.38 185 GLU A C 1
ATOM 1412 O O . GLU A 1 185 ? -17.988 0.525 14.707 1.00 97.38 185 GLU A O 1
ATOM 1417 N N . LEU A 1 186 ? -17.426 0.110 12.572 1.00 97.25 186 LEU A N 1
ATOM 1418 C CA . LEU A 1 186 ? -15.984 0.128 12.834 1.00 97.25 186 LEU A CA 1
ATOM 1419 C C . LEU A 1 186 ? -15.514 1.493 13.360 1.00 97.25 186 LEU A C 1
ATOM 1421 O O . LEU A 1 186 ? -14.756 1.556 14.330 1.00 97.25 186 LEU A O 1
ATOM 1425 N N . ILE A 1 187 ? -15.992 2.584 12.759 1.00 97.94 187 ILE A N 1
ATOM 1426 C CA . ILE A 1 187 ? -15.681 3.948 13.200 1.00 97.94 187 ILE A CA 1
ATOM 1427 C C . ILE A 1 187 ? -16.224 4.224 14.608 1.00 97.94 187 ILE A C 1
ATOM 1429 O O . ILE A 1 187 ? -15.533 4.866 15.399 1.00 97.94 187 ILE A O 1
ATOM 1433 N N . ALA A 1 188 ? -17.409 3.716 14.956 1.00 97.50 188 ALA A N 1
ATOM 1434 C CA . ALA A 1 188 ? -17.980 3.858 16.297 1.00 97.50 188 ALA A CA 1
ATOM 1435 C C . ALA A 1 188 ? -17.148 3.142 17.377 1.00 97.50 188 ALA A C 1
ATOM 1437 O O . ALA A 1 188 ? -17.099 3.594 18.519 1.00 97.50 188 ALA A O 1
ATOM 1438 N N . MET A 1 189 ? -16.455 2.056 17.021 1.00 96.19 189 MET A N 1
ATOM 1439 C CA . MET A 1 189 ? -15.605 1.287 17.939 1.00 96.19 189 MET A CA 1
ATOM 1440 C C . MET A 1 189 ? -14.155 1.792 18.027 1.00 96.19 189 MET A C 1
ATOM 1442 O O . MET A 1 189 ? -13.383 1.257 18.824 1.00 96.19 189 MET A O 1
ATOM 1446 N N . ARG A 1 190 ? -13.758 2.803 17.238 1.00 97.19 190 ARG A N 1
ATOM 1447 C CA . ARG A 1 190 ? -12.340 3.167 17.036 1.00 97.19 190 ARG A CA 1
ATOM 1448 C C . ARG A 1 190 ? -11.570 3.489 18.319 1.00 97.19 190 ARG A C 1
ATOM 1450 O O . ARG A 1 190 ? -10.385 3.181 18.414 1.00 97.19 190 ARG A O 1
ATOM 1457 N N . GLU A 1 191 ? -12.233 4.078 19.314 1.00 97.38 191 GLU A N 1
ATOM 1458 C CA . GLU A 1 191 ? -11.613 4.421 20.601 1.00 97.38 191 GLU A CA 1
ATOM 1459 C C . GLU A 1 191 ? -11.153 3.177 21.371 1.00 97.38 191 GLU A C 1
ATOM 1461 O O . GLU A 1 191 ? -10.172 3.239 22.110 1.00 97.38 191 GLU A O 1
ATOM 1466 N N . GLY A 1 192 ? -11.783 2.022 21.129 1.00 96.75 192 GLY A N 1
ATOM 1467 C CA . GLY A 1 192 ? -11.383 0.741 21.707 1.00 96.75 192 GLY A CA 1
ATOM 1468 C C . GLY A 1 192 ? -10.036 0.211 21.203 1.00 96.75 192 GLY A C 1
ATOM 1469 O O . GLY A 1 192 ? -9.480 -0.694 21.821 1.00 96.75 192 GLY A O 1
ATOM 1470 N N . PHE A 1 193 ? -9.486 0.762 20.114 1.00 96.62 193 PHE A N 1
ATOM 1471 C CA . PHE A 1 193 ? -8.155 0.394 19.612 1.00 96.62 193 PHE A CA 1
ATOM 1472 C C . PHE A 1 193 ? -7.018 1.177 20.275 1.00 96.62 193 PHE A C 1
ATOM 1474 O O . PHE A 1 193 ? -5.847 0.856 20.068 1.00 96.62 193 PHE A O 1
ATOM 1481 N N . LEU A 1 194 ? -7.332 2.210 21.062 1.00 95.44 194 LEU A N 1
ATOM 1482 C CA . LEU A 1 194 ? -6.316 3.024 21.712 1.00 95.44 194 LEU A CA 1
ATOM 1483 C C . LEU A 1 194 ? -5.688 2.261 22.881 1.00 95.44 194 LEU A C 1
ATOM 1485 O O . LEU A 1 194 ? -6.367 1.828 23.810 1.00 95.44 194 LEU A O 1
ATOM 1489 N N . SER A 1 195 ? -4.366 2.116 22.845 1.00 95.31 195 SER A N 1
ATOM 1490 C CA . SER A 1 195 ? -3.601 1.414 23.873 1.00 95.31 195 SER A CA 1
ATOM 1491 C C . SER A 1 195 ? -2.257 2.096 24.131 1.00 95.31 195 SER A C 1
ATOM 1493 O O . SER A 1 195 ? -1.788 2.927 23.351 1.00 95.31 195 SER A O 1
ATOM 1495 N N . GLN A 1 196 ? -1.589 1.717 25.223 1.00 95.69 196 GLN A N 1
ATOM 1496 C CA . GLN A 1 196 ? -0.229 2.191 25.509 1.00 95.69 196 GLN A CA 1
ATOM 1497 C C . GLN A 1 196 ? 0.806 1.705 24.474 1.00 95.69 196 GLN A C 1
ATOM 1499 O O . GLN A 1 196 ? 1.909 2.246 24.418 1.00 95.69 196 GLN A O 1
ATOM 1504 N N . GLU A 1 197 ? 0.468 0.735 23.616 1.00 93.81 197 GLU A N 1
ATOM 1505 C CA . GLU A 1 197 ? 1.363 0.265 22.550 1.00 93.81 197 GLU A CA 1
ATOM 1506 C C . GLU A 1 197 ? 1.633 1.339 21.486 1.00 93.81 197 GLU A C 1
ATOM 1508 O O . GLU A 1 197 ? 2.669 1.275 20.816 1.00 93.81 197 GLU A O 1
ATOM 1513 N N . ILE A 1 198 ? 0.765 2.357 21.385 1.00 95.00 198 ILE A N 1
ATOM 1514 C CA . ILE A 1 198 ? 0.908 3.500 20.469 1.00 95.00 198 ILE A CA 1
ATOM 1515 C C . ILE A 1 198 ? 2.296 4.133 20.595 1.00 95.00 198 ILE A C 1
ATOM 1517 O O . ILE A 1 198 ? 2.948 4.355 19.577 1.00 95.00 198 ILE A O 1
ATOM 1521 N N . TYR A 1 199 ? 2.798 4.351 21.817 1.00 92.69 199 TYR A N 1
ATOM 1522 C CA . TYR A 1 199 ? 4.121 4.951 22.031 1.00 92.69 199 TYR A CA 1
ATOM 1523 C C . TYR A 1 199 ? 5.233 4.162 21.329 1.00 92.69 199 TYR A C 1
ATOM 1525 O O . TYR A 1 199 ? 6.093 4.736 20.659 1.00 92.69 199 TYR A O 1
ATOM 1533 N N . GLY A 1 200 ? 5.199 2.833 21.447 1.00 93.94 200 GLY A N 1
ATOM 1534 C CA . GLY A 1 200 ? 6.184 1.960 20.818 1.00 93.94 200 GLY A CA 1
ATOM 1535 C C . GLY A 1 200 ? 5.999 1.859 19.305 1.00 93.94 200 GLY A C 1
ATOM 1536 O O . GLY A 1 200 ? 6.982 1.908 18.565 1.00 93.94 200 GLY A O 1
ATOM 1537 N N . ALA A 1 201 ? 4.759 1.709 18.835 1.00 93.62 201 ALA A N 1
ATOM 1538 C CA . ALA A 1 201 ? 4.454 1.550 17.416 1.00 93.62 201 ALA A CA 1
ATOM 1539 C C . ALA A 1 201 ? 4.791 2.814 16.611 1.00 93.62 201 ALA A C 1
ATOM 1541 O O . ALA A 1 201 ? 5.510 2.728 15.613 1.00 93.62 201 ALA A O 1
ATOM 1542 N N . PHE A 1 202 ? 4.365 3.986 17.087 1.00 93.69 202 PHE A N 1
ATOM 1543 C CA . PHE A 1 202 ? 4.643 5.266 16.435 1.00 93.69 202 PHE A CA 1
ATOM 1544 C C . PHE A 1 202 ? 6.126 5.630 16.513 1.00 93.69 202 PHE A C 1
ATOM 1546 O O . PHE A 1 202 ? 6.687 6.082 15.518 1.00 93.69 202 PHE A O 1
ATOM 1553 N N . GLY A 1 203 ? 6.790 5.370 17.646 1.00 92.56 203 GLY A N 1
ATOM 1554 C CA . GLY A 1 203 ? 8.232 5.594 17.780 1.00 92.56 203 GLY A CA 1
ATOM 1555 C C . GLY A 1 203 ? 9.048 4.758 16.788 1.00 92.56 203 GLY A C 1
ATOM 1556 O O . GLY A 1 203 ? 9.885 5.296 16.065 1.00 92.56 203 GLY A O 1
ATOM 1557 N N . ARG A 1 204 ? 8.762 3.451 16.685 1.00 92.94 204 ARG A N 1
ATOM 1558 C CA . ARG A 1 204 ? 9.410 2.573 15.692 1.00 92.94 204 ARG A CA 1
ATOM 1559 C C . ARG A 1 204 ? 9.114 3.009 14.261 1.00 92.94 204 ARG A C 1
ATOM 1561 O O . ARG A 1 204 ? 10.008 2.975 13.422 1.00 92.94 204 ARG A O 1
ATOM 1568 N N . TYR A 1 205 ? 7.880 3.423 13.986 1.00 90.88 205 TYR A N 1
ATOM 1569 C CA . TYR A 1 205 ? 7.505 3.924 12.671 1.00 90.88 205 TYR A CA 1
ATOM 1570 C C . TYR A 1 205 ? 8.285 5.189 12.304 1.00 90.88 205 TYR A C 1
ATOM 1572 O O . TYR A 1 205 ? 8.890 5.221 11.235 1.00 90.88 205 TYR A O 1
ATOM 1580 N N . ALA A 1 206 ? 8.363 6.177 13.198 1.00 90.75 206 ALA A N 1
ATOM 1581 C CA . ALA A 1 206 ? 9.127 7.404 12.976 1.00 90.75 206 ALA A CA 1
ATOM 1582 C C . ALA A 1 206 ? 10.614 7.122 12.697 1.00 90.75 206 ALA A C 1
ATOM 1584 O O . ALA A 1 206 ? 11.161 7.655 11.733 1.00 90.75 206 ALA A O 1
ATOM 1585 N N . LEU A 1 207 ? 11.241 6.228 13.471 1.00 92.81 207 LEU A N 1
ATOM 1586 C CA . LEU A 1 207 ? 12.623 5.798 13.224 1.00 92.81 207 LEU A CA 1
ATOM 1587 C C . LEU A 1 207 ? 12.772 5.123 11.854 1.00 92.81 207 LEU A C 1
ATOM 1589 O O . LEU A 1 207 ? 13.651 5.493 11.087 1.00 92.81 207 LEU A O 1
ATOM 1593 N N . SER A 1 208 ? 11.859 4.216 11.488 1.00 90.56 208 SER A N 1
ATOM 1594 C CA . SER A 1 208 ? 11.899 3.570 10.167 1.00 90.56 208 SER A CA 1
ATOM 1595 C C . SER A 1 208 ? 11.748 4.562 9.005 1.00 90.56 208 SER A C 1
ATOM 1597 O O . SER A 1 208 ? 12.339 4.369 7.942 1.00 90.56 208 SER A O 1
ATOM 1599 N N . GLN A 1 209 ? 10.966 5.632 9.195 1.00 88.94 209 GLN A N 1
ATOM 1600 C CA . GLN A 1 209 ? 10.818 6.692 8.198 1.00 88.94 209 GLN A CA 1
ATOM 1601 C C . GLN A 1 209 ? 12.103 7.509 8.071 1.00 88.94 209 GLN A C 1
ATOM 1603 O O . GLN A 1 209 ? 12.514 7.801 6.949 1.00 88.94 209 GLN A O 1
ATOM 1608 N N . LEU A 1 210 ? 12.757 7.821 9.193 1.00 91.75 210 LEU A N 1
ATOM 1609 C CA . LEU A 1 210 ? 14.053 8.494 9.204 1.00 91.75 210 LEU A CA 1
ATOM 1610 C C . LEU A 1 210 ? 15.123 7.656 8.493 1.00 91.75 210 LEU A C 1
ATOM 1612 O O . LEU A 1 210 ? 15.746 8.151 7.557 1.00 91.75 210 LEU A O 1
ATOM 1616 N N . ASP A 1 211 ? 15.258 6.375 8.843 1.00 91.62 211 ASP A N 1
ATOM 1617 C CA . ASP A 1 211 ? 16.218 5.461 8.209 1.00 91.62 211 ASP A CA 1
ATOM 1618 C C . ASP A 1 211 ? 16.008 5.390 6.688 1.00 91.62 211 ASP A C 1
ATOM 1620 O O . ASP A 1 211 ? 16.961 5.393 5.903 1.00 91.62 211 ASP A O 1
ATOM 1624 N N . ARG A 1 212 ? 14.742 5.361 6.249 1.00 87.38 212 ARG A N 1
ATOM 1625 C CA . ARG A 1 212 ? 14.384 5.358 4.825 1.00 87.38 212 ARG A CA 1
ATOM 1626 C C . ARG A 1 212 ? 14.791 6.658 4.131 1.00 87.38 212 ARG A C 1
ATOM 1628 O O . ARG A 1 212 ? 15.292 6.602 3.009 1.00 87.38 212 ARG A O 1
ATOM 1635 N N . LEU A 1 213 ? 14.579 7.809 4.770 1.00 88.06 213 LEU A N 1
ATOM 1636 C CA . LEU A 1 213 ? 14.997 9.109 4.239 1.00 88.06 213 LEU A CA 1
ATOM 1637 C C . LEU A 1 213 ? 16.522 9.190 4.116 1.00 88.06 213 LEU A C 1
ATOM 1639 O O . LEU A 1 213 ? 17.022 9.529 3.044 1.00 88.06 213 LEU A O 1
ATOM 1643 N N . GLU A 1 214 ? 17.258 8.792 5.155 1.00 89.31 214 GLU A N 1
ATOM 1644 C CA . GLU A 1 214 ? 18.725 8.764 5.137 1.00 89.31 214 GLU A CA 1
ATOM 1645 C C . GLU A 1 214 ? 19.281 7.816 4.069 1.00 89.31 214 GLU A C 1
ATOM 1647 O O . GLU A 1 214 ? 20.275 8.119 3.406 1.00 89.31 214 GLU A O 1
ATOM 1652 N N . HIS A 1 215 ? 18.665 6.644 3.901 1.00 87.69 215 HIS A N 1
ATOM 1653 C CA . HIS A 1 215 ? 19.064 5.691 2.871 1.00 87.69 215 HIS A CA 1
ATOM 1654 C C . HIS A 1 215 ? 18.813 6.249 1.465 1.00 87.69 215 HIS A C 1
ATOM 1656 O O . HIS A 1 215 ? 19.695 6.183 0.609 1.00 87.69 215 HIS A O 1
ATOM 1662 N N . ASN A 1 216 ? 17.640 6.844 1.232 1.00 84.56 216 ASN A N 1
ATOM 1663 C CA . ASN A 1 216 ? 17.301 7.463 -0.049 1.00 84.56 216 ASN A CA 1
ATOM 1664 C C . ASN A 1 216 ? 18.226 8.639 -0.382 1.00 84.56 216 ASN A C 1
ATOM 1666 O O . ASN A 1 216 ? 18.629 8.781 -1.536 1.00 84.56 216 ASN A O 1
ATOM 1670 N N . GLN A 1 217 ? 18.596 9.448 0.613 1.00 84.50 217 GLN A N 1
ATOM 1671 C CA . GLN A 1 217 ? 19.548 10.541 0.435 1.00 84.50 217 GLN A CA 1
ATOM 1672 C C . GLN A 1 217 ? 20.930 10.013 0.029 1.00 84.50 217 GLN A C 1
ATOM 1674 O O . GLN A 1 217 ? 21.474 10.454 -0.982 1.00 84.50 217 GLN A O 1
ATOM 1679 N N . ARG A 1 218 ? 21.452 9.003 0.739 1.00 84.25 218 ARG A N 1
ATOM 1680 C CA . ARG A 1 218 ? 22.722 8.343 0.384 1.00 84.25 218 ARG A CA 1
ATOM 1681 C C . ARG A 1 218 ? 22.696 7.768 -1.033 1.00 84.25 218 ARG A C 1
ATOM 1683 O O . ARG A 1 218 ? 23.640 7.950 -1.798 1.00 84.25 218 ARG A O 1
ATOM 1690 N N . LEU A 1 219 ? 21.607 7.095 -1.411 1.00 81.94 219 LEU A N 1
ATOM 1691 C CA . LEU A 1 219 ? 21.439 6.582 -2.773 1.00 81.94 219 LEU A CA 1
ATOM 1692 C C . LEU A 1 219 ? 21.434 7.707 -3.816 1.00 81.94 219 LEU A C 1
ATOM 1694 O O . LEU A 1 219 ? 22.032 7.542 -4.877 1.00 81.94 219 LEU A O 1
ATOM 1698 N N . ALA A 1 220 ? 20.776 8.834 -3.536 1.00 79.62 220 ALA A N 1
ATOM 1699 C CA . ALA A 1 220 ? 20.737 9.977 -4.444 1.00 79.62 220 ALA A CA 1
ATOM 1700 C C . ALA A 1 220 ? 22.129 10.600 -4.645 1.00 79.62 220 ALA A C 1
ATOM 1702 O O . ALA A 1 220 ? 22.505 10.874 -5.786 1.00 79.62 220 ALA A O 1
ATOM 1703 N N . GLU A 1 221 ? 22.902 10.754 -3.568 1.00 80.56 221 GLU A N 1
ATOM 1704 C CA . GLU A 1 221 ? 24.281 11.261 -3.603 1.00 80.56 221 GLU A CA 1
ATOM 1705 C C . GLU A 1 221 ? 25.191 10.351 -4.444 1.00 80.56 221 GLU A C 1
ATOM 1707 O O . GLU A 1 221 ? 25.846 10.813 -5.379 1.00 80.56 221 GLU A O 1
ATOM 1712 N N . HIS A 1 222 ? 25.172 9.037 -4.190 1.00 81.88 222 HIS A N 1
ATOM 1713 C CA . HIS A 1 222 ? 26.014 8.085 -4.924 1.00 81.88 222 HIS A CA 1
ATOM 1714 C C . HIS A 1 222 ? 25.571 7.857 -6.372 1.00 81.88 222 HIS A C 1
ATOM 1716 O O . HIS A 1 222 ? 26.407 7.559 -7.228 1.00 81.88 222 HIS A O 1
ATOM 1722 N N . ARG A 1 223 ? 24.276 8.006 -6.681 1.00 80.50 223 ARG A N 1
ATOM 1723 C CA . ARG A 1 223 ? 23.754 7.829 -8.044 1.00 80.50 223 ARG A CA 1
ATOM 1724 C C . ARG A 1 223 ? 24.425 8.777 -9.033 1.00 80.50 223 ARG A C 1
ATOM 1726 O O . ARG A 1 223 ? 24.751 8.344 -10.134 1.00 80.50 223 ARG A O 1
ATOM 1733 N N . VAL A 1 224 ? 24.635 10.037 -8.653 1.00 76.25 224 VAL A N 1
ATOM 1734 C CA . VAL A 1 224 ? 25.298 11.028 -9.517 1.00 76.25 224 VAL A CA 1
ATOM 1735 C C . VAL A 1 224 ? 26.736 10.602 -9.801 1.00 76.25 224 VAL A C 1
ATOM 1737 O O . VAL A 1 224 ? 27.126 10.508 -10.962 1.00 76.25 224 VAL A O 1
ATOM 1740 N N . THR A 1 225 ? 27.487 10.239 -8.758 1.00 79.88 225 THR A N 1
ATOM 1741 C CA . THR A 1 225 ? 28.879 9.787 -8.885 1.00 79.88 225 THR A CA 1
ATOM 1742 C C . THR A 1 225 ? 29.012 8.547 -9.770 1.00 79.88 225 THR A C 1
ATOM 1744 O O . THR A 1 225 ? 29.886 8.505 -10.632 1.00 79.88 225 THR A O 1
ATOM 1747 N N . ILE A 1 226 ? 28.135 7.552 -9.599 1.00 79.00 226 ILE A N 1
ATOM 1748 C CA . ILE A 1 226 ? 28.159 6.321 -10.404 1.00 79.00 226 ILE A CA 1
ATOM 1749 C C . ILE A 1 226 ? 27.815 6.617 -11.868 1.00 79.00 226 ILE A C 1
ATOM 1751 O O . ILE A 1 226 ? 28.462 6.077 -12.760 1.00 79.00 226 ILE A O 1
ATOM 1755 N N . ILE A 1 227 ? 26.821 7.472 -12.137 1.00 78.44 227 ILE A N 1
ATOM 1756 C CA . ILE A 1 227 ? 26.451 7.837 -13.514 1.00 78.44 227 ILE A CA 1
ATOM 1757 C C . ILE A 1 227 ? 27.601 8.573 -14.208 1.00 78.44 227 ILE A C 1
ATOM 1759 O O . ILE A 1 227 ? 27.916 8.247 -15.352 1.00 78.44 227 ILE A O 1
ATOM 1763 N N . ASP A 1 228 ? 28.242 9.532 -13.538 1.00 79.44 228 ASP A N 1
ATOM 1764 C CA . ASP A 1 228 ? 29.389 10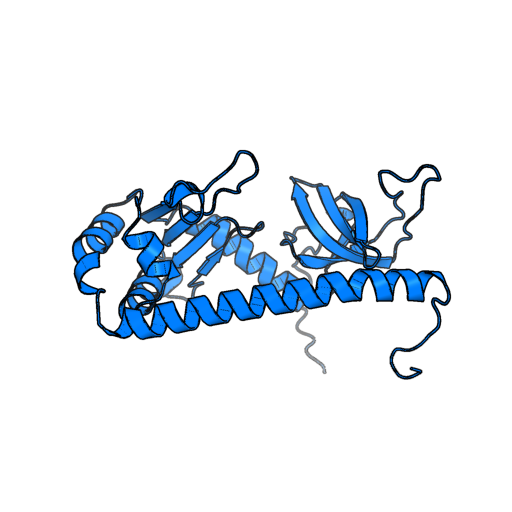.246 -14.108 1.00 79.44 228 ASP A CA 1
ATOM 1765 C C . ASP A 1 228 ? 30.573 9.307 -14.359 1.00 79.44 228 ASP A C 1
ATOM 1767 O O . ASP A 1 228 ? 31.207 9.383 -15.411 1.00 79.44 228 ASP A O 1
ATOM 1771 N N . TRP A 1 229 ? 30.826 8.368 -13.448 1.00 77.50 229 TRP A N 1
ATOM 1772 C CA . TRP A 1 229 ? 31.866 7.356 -13.613 1.00 77.50 229 TRP A CA 1
ATOM 1773 C C . TRP A 1 229 ? 31.596 6.417 -14.801 1.00 77.50 229 TRP A C 1
ATOM 1775 O O . TRP A 1 229 ? 32.453 6.271 -15.672 1.00 77.50 229 TRP A O 1
ATOM 1785 N N . LEU A 1 230 ? 30.378 5.873 -14.911 1.00 73.94 230 LEU A N 1
ATOM 1786 C CA . LEU A 1 230 ? 29.965 5.003 -16.023 1.00 73.94 230 LEU A CA 1
ATOM 1787 C C . LEU A 1 230 ? 29.945 5.720 -17.381 1.00 73.94 230 LEU A C 1
ATOM 1789 O O . LEU A 1 230 ? 30.079 5.073 -18.419 1.00 73.94 230 LEU A O 1
ATOM 1793 N N . ARG A 1 231 ? 29.775 7.050 -17.407 1.00 74.25 231 ARG A N 1
ATOM 1794 C CA . ARG A 1 231 ? 29.913 7.842 -18.643 1.00 74.25 231 ARG A CA 1
ATOM 1795 C C . ARG A 1 231 ? 31.356 7.904 -19.138 1.00 74.25 231 ARG A C 1
ATOM 1797 O O . ARG A 1 231 ? 31.554 8.042 -20.343 1.00 74.25 231 ARG A O 1
ATOM 1804 N N . VAL A 1 232 ? 32.332 7.858 -18.232 1.00 80.31 232 VAL A N 1
ATOM 1805 C CA . VAL A 1 232 ? 33.762 7.934 -18.565 1.00 80.31 232 VAL A CA 1
ATOM 1806 C C . VAL A 1 232 ? 34.300 6.566 -18.972 1.00 80.31 232 VAL A C 1
ATOM 1808 O O . VAL A 1 232 ? 35.010 6.475 -19.971 1.00 80.31 232 VAL A O 1
ATOM 1811 N N . ASP A 1 233 ? 33.937 5.512 -18.243 1.00 78.88 233 ASP A N 1
ATOM 1812 C CA . ASP A 1 233 ? 34.308 4.139 -18.581 1.00 78.88 233 ASP A CA 1
ATOM 1813 C C . ASP A 1 233 ? 33.139 3.176 -18.299 1.00 78.88 233 ASP A C 1
ATOM 1815 O O . ASP A 1 233 ? 32.931 2.747 -17.161 1.00 78.88 233 ASP A O 1
ATOM 1819 N N . PRO A 1 234 ? 32.360 2.814 -19.332 1.00 69.06 234 PRO A N 1
ATOM 1820 C CA . PRO A 1 234 ? 31.196 1.946 -19.183 1.00 69.06 234 PRO A CA 1
ATOM 1821 C C . PRO A 1 234 ? 31.551 0.466 -18.957 1.00 69.06 234 PRO A C 1
ATOM 1823 O O . PRO A 1 234 ? 30.637 -0.347 -18.814 1.00 69.06 234 PRO A O 1
ATOM 1826 N N . SER A 1 235 ? 32.839 0.096 -18.967 1.00 72.75 235 SER A N 1
ATOM 1827 C CA . SER A 1 235 ? 33.306 -1.295 -18.860 1.00 72.75 235 SER A CA 1
ATOM 1828 C C . SER A 1 235 ? 33.852 -1.684 -17.482 1.00 72.75 235 SER A C 1
ATOM 1830 O O . SER A 1 235 ? 34.200 -2.846 -17.275 1.00 72.75 235 SER A O 1
ATOM 1832 N N . LEU A 1 236 ? 33.909 -0.743 -16.536 1.00 58.97 236 LEU A N 1
ATOM 1833 C CA . LEU A 1 236 ? 34.431 -0.986 -15.193 1.00 58.97 236 LEU A CA 1
ATOM 1834 C C . LEU A 1 236 ? 33.459 -1.824 -14.348 1.00 58.97 236 LEU A C 1
ATOM 1836 O O . LEU A 1 236 ? 32.317 -1.434 -14.099 1.00 58.97 236 LEU A O 1
ATOM 1840 N N . GLU A 1 237 ? 33.925 -2.986 -13.886 1.00 56.50 237 GLU A N 1
ATOM 1841 C CA . GLU A 1 237 ? 33.187 -3.821 -12.936 1.00 56.50 237 GLU A CA 1
ATOM 1842 C C . GLU A 1 237 ? 33.292 -3.249 -11.512 1.00 56.50 237 GLU A C 1
ATOM 1844 O O . GLU A 1 237 ? 34.327 -2.712 -11.118 1.00 56.50 237 GLU A O 1
ATOM 1849 N N . LEU A 1 238 ? 32.214 -3.377 -10.727 1.00 55.66 238 LEU A N 1
ATOM 1850 C CA . LEU A 1 238 ? 32.099 -2.851 -9.353 1.00 55.66 238 LEU A CA 1
ATOM 1851 C C . LEU A 1 238 ? 33.219 -3.324 -8.406 1.00 55.66 238 LEU A C 1
ATOM 1853 O O . LEU A 1 238 ? 33.498 -2.643 -7.425 1.00 55.66 238 LEU A O 1
ATOM 1857 N N . ASP A 1 239 ? 33.865 -4.448 -8.717 1.00 58.50 239 ASP A N 1
ATOM 1858 C CA . ASP A 1 239 ? 34.915 -5.071 -7.904 1.00 58.50 239 ASP A CA 1
ATOM 1859 C C . ASP A 1 239 ? 36.342 -4.593 -8.256 1.00 58.50 239 ASP A C 1
ATOM 1861 O O . ASP A 1 239 ? 37.317 -5.085 -7.689 1.00 58.50 239 ASP A O 1
ATOM 1865 N N . ALA A 1 240 ? 36.493 -3.658 -9.200 1.00 56.72 240 ALA A N 1
ATOM 1866 C CA . ALA A 1 240 ? 37.796 -3.165 -9.657 1.00 56.72 240 ALA A CA 1
ATOM 1867 C C . ALA A 1 240 ? 38.291 -1.887 -8.940 1.00 56.72 240 ALA A C 1
ATOM 1869 O O . ALA A 1 240 ? 39.332 -1.351 -9.329 1.00 56.72 240 ALA A O 1
ATOM 1870 N N . ALA A 1 241 ? 37.564 -1.395 -7.927 1.00 45.75 241 ALA A N 1
ATOM 1871 C CA . ALA A 1 241 ? 37.863 -0.163 -7.181 1.00 45.75 241 ALA A CA 1
ATOM 1872 C C . ALA A 1 241 ? 38.396 -0.422 -5.762 1.00 45.75 241 ALA A C 1
ATOM 1874 O O . ALA A 1 241 ? 37.859 -1.319 -5.073 1.00 45.75 241 ALA A O 1
#

Secondary structure (DSSP, 8-state):
------TTTT--TTSS---TT-EEEESS-EEPTT-TT-PEEPTT-EEEEEEEETTEEEEEETTS-EEEEEGGGEEES-HHHHHHHHHHHHHHHHHGGGEEEEEEETTTTTT---TT---EEEEEE---HHHHSSSSPPPSEEE-SSSSEEEEEHHHHHHHHTTT-HHHHHHHHS-EEE-SHHHHHHHHTGGGG--THHHHHHHHHHHHHHHHHHHHHHHHHHHHHHHHHHHH-TT--GGG-

Foldseek 3Di:
DDPPVCPDPPDDQLPFDAFFFFKKFFQAKFFFPPDPVGDIDGGRAIFTFHDDDPQWTWTQHLLRTIDIDGSVGIGGPDVVVRVVRRLLVVLCVVWVVQWFKKAFFDCVLVVNDDPPDATAIEGEGEDDPVQVPDPDHHDQWHADSNRRYIYGYPVVLVVCLLQLAPVSLRRLPGDMDGPDVVSVVCNVCSVVSDDPSNVVNVVVVVVVVVVVVVVVVVCVVVSVVVSVVCVVPVPDDPPPD